Protein AF-A0A2E4NKS3-F1 (afdb_monomer_lite)

Sequence (358 aa):
MAEQQATSDNNAAKGTASEITEHWLVSLLRPLKGRFVELGSITFFINLLALAVPIFTLQVYDRVVFHGGLITLQGLVIGALIAVGFDFILREVRAKLVQRSAMRIDVEISRRLFRKLTALPLRVLERQSTPFWQMTYRDAEAVRDTIAGAPTVLLIDLPFVLVFMIIIYFIAAPIAWLLLIIVPAFMALAFFSSRAINKSTEAERQANLDRDALLAELLSGRTAVKALNLGSELRDRWETRQGVTVTRGITRGAINDVYMHSGMMLSMITLISMTSVGALAIIDQEMTMGSLIAANMLTSRIIQPMSQLVGSWRMLARLRSSIQRLSDLFAIRDDNFEAVITRPRPTGNLTVEKATFR

Secondary structure (DSSP, 8-state):
-HHHHHHHHHHHHHHHHHHHHHHHHHHHHGGGHHHHHHHHHHHHHHHHHTTHHHHHHHHIIIIIHHH--HHHHHHHHHHHHHHHHHHHHHHHHHHHHHHHHHHHHHHHHHHHHHHHHHHS-HHHHHHS-HHHHHHHHHHHHHHHHHHTSHHHHHHHHHHHHHHHHHHHHHH-HHHHHHHHHHHHHHHHHHHHHHHHHHHHHHHHHHHHHHHHHHHHHHHHTHHHHHHTTTHHHHHHHHHHHHHHHHHHHHHHHHHHHHHHHHHHHHHHHHHHHHHHHHHHHHHTTSS-HHHHHHHHHHHHHHHHHHHHHHHHHHHHHHHHHHHHHHHHHHTSPPP--------PPP-S-----S----

pLDDT: mean 87.32, std 12.17, range [36.06, 98.12]

Radius of gyration: 29.35 Å; chains: 1; bounding box: 62×50×102 Å

Structure (mmCIF, N/CA/C/O backbone):
data_AF-A0A2E4NKS3-F1
#
_entry.id   AF-A0A2E4NKS3-F1
#
loop_
_atom_site.group_PDB
_atom_site.id
_atom_site.type_symbol
_atom_site.label_atom_id
_atom_site.label_alt_id
_atom_site.label_comp_id
_atom_site.label_asym_id
_atom_site.label_entity_id
_atom_site.label_seq_id
_atom_site.pdbx_PDB_ins_code
_atom_site.Cartn_x
_atom_site.Cartn_y
_atom_site.Cartn_z
_atom_site.occupancy
_atom_site.B_iso_or_equiv
_atom_site.auth_seq_id
_atom_site.auth_comp_id
_atom_site.auth_asym_id
_atom_site.auth_atom_id
_atom_site.pdbx_PDB_model_num
ATOM 1 N N . MET A 1 1 ? -0.617 30.474 -36.842 1.00 50.75 1 MET A N 1
ATOM 2 C CA . MET A 1 1 ? -1.439 29.400 -37.451 1.00 50.75 1 MET A CA 1
ATOM 3 C C . MET A 1 1 ? -0.849 28.006 -37.216 1.00 50.75 1 MET A C 1
ATOM 5 O O . MET A 1 1 ? -1.550 27.201 -36.626 1.00 50.75 1 MET A O 1
ATOM 9 N N . ALA A 1 2 ? 0.424 27.725 -37.534 1.00 47.88 2 ALA A N 1
ATOM 10 C CA . ALA A 1 2 ? 1.046 26.410 -37.266 1.00 47.88 2 ALA A CA 1
ATOM 11 C C . ALA A 1 2 ? 1.068 25.996 -35.772 1.00 47.88 2 ALA A C 1
ATOM 13 O O . ALA A 1 2 ? 0.869 24.831 -35.442 1.00 47.88 2 ALA A O 1
ATOM 14 N N . GLU A 1 3 ? 1.232 26.955 -34.859 1.00 39.03 3 GLU A N 1
ATOM 15 C CA . GLU A 1 3 ? 1.295 26.705 -33.409 1.00 39.03 3 GLU A CA 1
ATOM 16 C C . GLU A 1 3 ? -0.084 26.413 -32.777 1.00 39.03 3 GLU A C 1
ATOM 18 O O . GLU A 1 3 ? -0.188 25.608 -31.853 1.00 39.03 3 GLU A O 1
ATOM 23 N N . GLN A 1 4 ? -1.160 26.986 -33.340 1.00 38.25 4 GLN A N 1
ATOM 24 C CA . GLN A 1 4 ? -2.559 26.689 -32.981 1.00 38.25 4 GLN A CA 1
ATOM 25 C C . GLN A 1 4 ? -3.024 25.331 -33.528 1.00 38.25 4 GLN A C 1
ATOM 27 O O . GLN A 1 4 ? -3.821 24.642 -32.896 1.00 38.25 4 GLN A O 1
ATOM 32 N N . GLN A 1 5 ? -2.498 24.918 -34.683 1.00 36.06 5 GLN A N 1
ATOM 33 C CA . GLN A 1 5 ? -2.820 23.629 -35.296 1.00 36.06 5 GLN A CA 1
ATOM 34 C C . GLN A 1 5 ? -2.112 22.473 -34.567 1.00 36.06 5 GLN A C 1
ATOM 36 O O . GLN A 1 5 ? -2.743 21.466 -34.261 1.00 36.06 5 GLN A O 1
ATOM 41 N N . ALA A 1 6 ? -0.859 22.674 -34.136 1.00 41.31 6 ALA A N 1
ATOM 42 C CA . ALA A 1 6 ? -0.131 21.719 -33.296 1.00 41.31 6 ALA A CA 1
ATOM 43 C C . ALA A 1 6 ? -0.745 21.541 -31.892 1.00 41.31 6 ALA A C 1
ATOM 45 O O . ALA A 1 6 ? -0.723 20.442 -31.342 1.00 41.31 6 ALA A O 1
ATOM 46 N N . THR A 1 7 ? -1.321 22.595 -31.299 1.00 43.88 7 THR A N 1
ATOM 47 C CA . THR A 1 7 ? -2.037 22.493 -30.011 1.00 43.88 7 THR A CA 1
ATOM 48 C C . THR A 1 7 ? -3.420 21.852 -30.153 1.00 43.88 7 THR A C 1
ATOM 50 O O . THR A 1 7 ? -3.828 21.104 -29.265 1.00 43.88 7 THR A O 1
ATOM 53 N N . SER A 1 8 ? -4.111 22.072 -31.277 1.00 40.25 8 SER A N 1
ATOM 54 C CA . SER A 1 8 ? -5.382 21.410 -31.604 1.00 40.25 8 SER A CA 1
ATOM 55 C C . SER A 1 8 ? -5.214 19.902 -31.832 1.00 40.25 8 SER A C 1
ATOM 57 O O . SER A 1 8 ? -5.935 19.113 -31.222 1.00 40.25 8 SER A O 1
ATOM 59 N N . ASP A 1 9 ? -4.223 19.481 -32.626 1.00 44.00 9 ASP A N 1
ATOM 60 C CA . ASP A 1 9 ? -3.954 18.058 -32.892 1.00 44.00 9 ASP A CA 1
ATOM 61 C C . ASP A 1 9 ? -3.499 17.310 -31.629 1.00 44.00 9 ASP A C 1
ATOM 63 O O . ASP A 1 9 ? -3.890 16.166 -31.394 1.00 44.00 9 ASP A O 1
ATOM 67 N N . ASN A 1 10 ? -2.737 17.973 -30.753 1.00 44.69 10 ASN A N 1
ATOM 68 C CA . ASN A 1 10 ? -2.297 17.396 -29.482 1.00 44.69 10 ASN A CA 1
ATOM 69 C C . ASN A 1 10 ? -3.456 17.249 -28.472 1.00 44.69 10 ASN A C 1
ATOM 71 O O . ASN A 1 10 ? -3.480 16.308 -27.678 1.00 44.69 10 ASN A O 1
ATOM 75 N N . ASN A 1 11 ? -4.455 18.138 -28.521 1.00 43.75 11 ASN A N 1
ATOM 76 C CA . ASN A 1 11 ? -5.674 18.017 -27.717 1.00 43.75 11 ASN A CA 1
ATOM 77 C C . ASN A 1 11 ? -6.634 16.947 -28.267 1.00 43.75 11 ASN A C 1
ATOM 79 O O . ASN A 1 11 ? -7.214 16.202 -27.477 1.00 43.75 11 ASN A O 1
ATOM 83 N N . ALA A 1 12 ? -6.752 16.807 -29.591 1.00 46.00 12 ALA A N 1
ATOM 84 C CA . ALA A 1 12 ? -7.557 15.759 -30.223 1.00 46.00 12 ALA A CA 1
ATOM 85 C C . ALA A 1 12 ? -6.970 14.351 -29.994 1.00 46.00 12 ALA A C 1
ATOM 87 O O . ALA A 1 12 ? -7.711 13.423 -29.661 1.00 46.00 12 ALA A O 1
ATOM 88 N N . ALA A 1 13 ? -5.641 14.206 -30.080 1.00 49.31 13 ALA A N 1
ATOM 89 C CA . ALA A 1 13 ? -4.928 12.965 -29.764 1.00 49.31 13 ALA A CA 1
ATOM 90 C C . ALA A 1 13 ? -5.026 12.591 -28.274 1.00 49.31 13 ALA A C 1
ATOM 92 O O . ALA A 1 13 ? -5.182 11.418 -27.934 1.00 49.31 13 ALA A O 1
ATOM 93 N N . LYS A 1 14 ? -5.002 13.581 -27.367 1.00 47.84 14 LYS A N 1
ATOM 94 C CA . LYS A 1 14 ? -5.271 13.357 -25.936 1.00 47.84 14 LYS A CA 1
ATOM 95 C C . LYS A 1 14 ? -6.714 12.927 -25.666 1.00 47.84 14 LYS A C 1
ATOM 97 O O . LYS A 1 14 ? -6.919 12.067 -24.813 1.00 47.84 14 LYS A O 1
ATOM 102 N N . GLY A 1 15 ? -7.691 13.490 -26.382 1.00 46.59 15 GLY A N 1
ATOM 103 C CA . GLY A 1 15 ? -9.104 13.110 -26.270 1.00 46.59 15 GLY A CA 1
ATOM 104 C C . GLY A 1 15 ? -9.348 11.652 -26.663 1.00 46.59 15 GLY A C 1
ATOM 105 O O . GLY A 1 15 ? -9.907 10.888 -25.881 1.00 46.59 15 GLY A O 1
ATOM 106 N N . THR A 1 16 ? -8.817 11.231 -27.814 1.00 56.53 16 THR A N 1
ATOM 107 C CA . THR A 1 16 ? -8.922 9.838 -28.289 1.00 56.53 16 THR A CA 1
ATOM 108 C C . THR A 1 16 ? -8.147 8.858 -27.408 1.00 56.53 16 THR A C 1
ATOM 110 O O . THR A 1 16 ? -8.659 7.787 -27.091 1.00 56.53 16 THR A O 1
ATOM 113 N N . ALA A 1 17 ? -6.942 9.212 -26.947 1.00 52.06 17 ALA A N 1
ATOM 114 C CA . ALA A 1 17 ? -6.184 8.367 -26.022 1.00 52.06 17 ALA A CA 1
ATOM 115 C C . ALA A 1 17 ? -6.903 8.194 -24.670 1.00 52.06 17 ALA A C 1
ATOM 117 O O . ALA A 1 17 ? -6.906 7.092 -24.120 1.00 52.06 17 ALA A O 1
ATOM 118 N N . SER A 1 18 ? -7.552 9.243 -24.148 1.00 56.16 18 SER A N 1
ATOM 119 C CA . SER A 1 18 ? -8.345 9.184 -22.911 1.00 56.16 18 SER A CA 1
ATOM 120 C C . SER A 1 18 ? -9.586 8.298 -23.063 1.00 56.16 18 SER A C 1
ATOM 122 O O . SER A 1 18 ? -9.815 7.431 -22.222 1.00 56.16 18 SER A O 1
ATOM 124 N N . GLU A 1 19 ? -10.343 8.442 -24.155 1.00 59.88 19 GLU A N 1
ATOM 125 C CA . GLU A 1 19 ? -11.511 7.592 -24.443 1.00 59.88 19 GLU A CA 1
ATOM 126 C C . GLU A 1 19 ? -11.121 6.117 -24.612 1.00 59.88 19 GLU A C 1
ATOM 128 O O . GLU A 1 19 ? -11.786 5.222 -24.086 1.00 59.88 19 GLU A O 1
ATOM 133 N N . ILE A 1 20 ? -10.000 5.844 -25.286 1.00 61.84 20 ILE A N 1
ATOM 134 C CA . ILE A 1 20 ? -9.487 4.481 -25.457 1.00 61.84 20 ILE A CA 1
ATOM 135 C C . ILE A 1 20 ? -9.019 3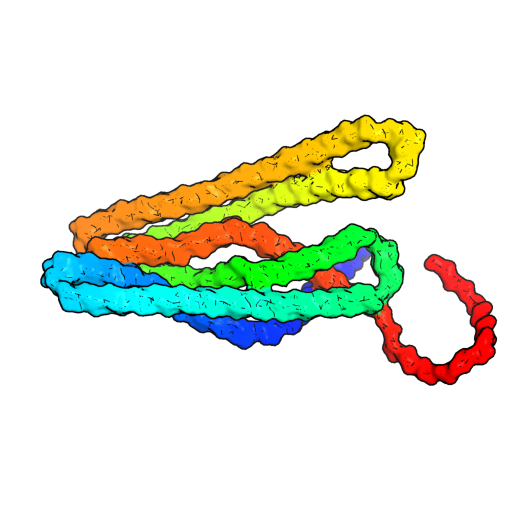.910 -24.115 1.00 61.84 20 ILE A C 1
ATOM 137 O O . ILE A 1 20 ? -9.354 2.762 -23.810 1.00 61.84 20 ILE A O 1
ATOM 141 N N . THR A 1 21 ? -8.306 4.704 -23.299 1.00 62.56 21 THR A N 1
ATOM 142 C CA . THR A 1 21 ? -7.874 4.344 -21.933 1.00 62.56 21 THR A CA 1
ATOM 143 C C . THR A 1 21 ? -9.058 3.892 -21.089 1.00 62.56 21 THR A C 1
ATOM 145 O O . THR A 1 21 ? -9.028 2.813 -20.490 1.00 62.56 21 THR A O 1
ATOM 148 N N . GLU A 1 22 ? -10.124 4.692 -21.071 1.00 67.56 22 GLU A N 1
ATOM 149 C CA . GLU A 1 22 ? -11.348 4.352 -20.358 1.00 67.56 22 GLU A CA 1
ATOM 150 C C . GLU A 1 22 ? -11.992 3.095 -20.945 1.00 67.56 22 GLU A C 1
ATOM 152 O O . GLU A 1 22 ? -12.342 2.185 -20.199 1.00 67.56 22 GLU A O 1
ATOM 157 N N . HIS A 1 23 ? -12.073 2.963 -22.269 1.00 73.31 23 HIS A N 1
ATOM 158 C CA . HIS A 1 23 ? -12.764 1.844 -22.899 1.00 73.31 23 HIS A CA 1
ATOM 159 C C . HIS A 1 23 ? -12.094 0.481 -22.642 1.00 73.31 23 HIS A C 1
ATOM 161 O O . HIS A 1 23 ? -12.766 -0.479 -22.239 1.00 73.31 23 HIS A O 1
ATOM 167 N N . TRP A 1 24 ? -10.772 0.351 -22.829 1.00 78.75 24 TRP A N 1
ATOM 168 C CA . TRP A 1 24 ? -10.109 -0.945 -22.625 1.00 78.75 24 TRP A CA 1
ATOM 169 C C . TRP A 1 24 ? -10.039 -1.311 -21.140 1.00 78.75 24 TRP A C 1
ATOM 171 O O . TRP A 1 24 ? -10.321 -2.463 -20.800 1.00 78.75 24 TRP A O 1
ATOM 181 N N . LEU A 1 25 ? -9.754 -0.349 -20.255 1.00 76.12 25 LEU A N 1
ATOM 182 C CA . LEU A 1 25 ? -9.666 -0.593 -18.817 1.00 76.12 25 LEU A CA 1
ATOM 183 C C . LEU A 1 25 ? -11.046 -0.919 -18.233 1.00 76.12 25 LEU A C 1
ATOM 185 O O . LEU A 1 25 ? -11.198 -1.900 -17.504 1.00 76.12 25 LEU A O 1
ATOM 189 N N . VAL A 1 26 ? -12.088 -0.172 -18.615 1.00 76.00 26 VAL A N 1
ATOM 190 C CA . VAL A 1 26 ? -13.470 -0.462 -18.206 1.00 76.00 26 VAL A CA 1
ATOM 191 C C . VAL A 1 26 ? -13.916 -1.811 -18.752 1.00 76.00 26 VAL A C 1
ATOM 193 O O . VAL A 1 26 ? -14.526 -2.577 -18.013 1.00 76.00 26 VAL A O 1
ATOM 196 N N . SER A 1 27 ? -13.588 -2.169 -19.997 1.00 77.00 27 SER A N 1
ATOM 197 C CA . SER A 1 27 ? -13.927 -3.496 -20.534 1.00 77.00 27 SER A CA 1
ATOM 198 C C . SER A 1 27 ? -13.213 -4.642 -19.802 1.00 77.00 27 SER A C 1
ATOM 200 O O . SER A 1 27 ? -13.756 -5.743 -19.724 1.00 77.00 27 SER A O 1
ATOM 202 N N . LEU A 1 28 ? -12.024 -4.390 -19.246 1.00 73.31 28 LEU A N 1
ATOM 203 C CA . LEU A 1 28 ? -11.266 -5.344 -18.441 1.00 73.31 28 LEU A CA 1
ATOM 204 C C . LEU A 1 28 ? -11.866 -5.502 -17.032 1.00 73.31 28 LEU A C 1
ATOM 206 O O . LEU A 1 28 ? -11.930 -6.606 -16.496 1.00 73.31 28 LEU A O 1
ATOM 210 N N . LEU A 1 29 ? -12.343 -4.398 -16.446 1.00 77.00 29 LEU A N 1
ATOM 211 C CA . LEU A 1 29 ? -12.911 -4.353 -15.095 1.00 77.00 29 LEU A CA 1
ATOM 212 C C . LEU A 1 29 ? -14.414 -4.677 -15.047 1.00 77.00 29 LEU A C 1
ATOM 214 O O . LEU A 1 29 ? -14.920 -5.119 -14.017 1.00 77.00 29 LEU A O 1
ATOM 218 N N . ARG A 1 30 ? -15.156 -4.499 -16.146 1.00 76.81 30 ARG A N 1
ATOM 219 C CA . ARG A 1 30 ? -16.612 -4.728 -16.222 1.00 76.81 30 ARG A CA 1
ATOM 220 C C . ARG A 1 30 ? -17.025 -6.152 -15.815 1.00 76.81 30 ARG A C 1
ATOM 222 O O . ARG A 1 30 ? -17.958 -6.254 -15.019 1.00 76.81 30 ARG A O 1
ATOM 229 N N . PRO A 1 31 ? -16.338 -7.230 -16.246 1.00 73.25 31 PRO A N 1
ATOM 230 C CA . PRO A 1 31 ? -16.628 -8.594 -15.793 1.00 73.25 31 PRO A CA 1
ATOM 231 C C . PRO A 1 31 ? -16.355 -8.822 -14.299 1.00 73.25 31 PRO A C 1
ATOM 233 O O . PRO A 1 31 ? -16.829 -9.799 -13.724 1.00 73.25 31 PRO A O 1
ATOM 236 N N . LEU A 1 32 ? -15.587 -7.936 -13.659 1.00 69.56 32 LEU A N 1
ATOM 237 C CA . LEU A 1 32 ? -15.219 -8.027 -12.248 1.00 69.56 32 LEU A CA 1
ATOM 238 C C . LEU A 1 32 ? -16.148 -7.221 -11.340 1.00 69.56 32 LEU A C 1
ATOM 240 O O . LEU A 1 32 ? -16.053 -7.368 -10.127 1.00 69.56 32 LEU A O 1
ATOM 244 N N . LYS A 1 33 ? -17.075 -6.417 -11.881 1.00 76.12 33 LYS A N 1
ATOM 245 C CA . LYS A 1 33 ? -17.991 -5.590 -11.073 1.00 76.12 33 LYS A CA 1
ATOM 246 C C . LYS A 1 33 ? -18.769 -6.405 -10.034 1.00 76.12 33 LYS A C 1
ATOM 248 O O . LYS A 1 33 ? -18.824 -6.000 -8.879 1.00 76.12 33 LYS A O 1
ATOM 253 N N . GLY A 1 34 ? -19.283 -7.581 -10.405 1.00 78.06 34 GLY A N 1
ATOM 254 C CA . GLY A 1 34 ? -19.958 -8.478 -9.454 1.00 78.06 34 GLY A CA 1
ATOM 255 C C . GLY A 1 34 ? -19.037 -8.974 -8.331 1.00 78.06 34 GLY A C 1
ATOM 256 O O . GLY A 1 34 ? -19.459 -9.101 -7.189 1.00 78.06 34 GLY A O 1
ATOM 257 N N . ARG A 1 35 ? -17.747 -9.160 -8.627 1.00 80.50 35 ARG A N 1
ATOM 258 C CA . ARG A 1 35 ? -16.737 -9.577 -7.643 1.00 80.50 35 ARG A CA 1
ATOM 259 C C . ARG A 1 35 ? -16.291 -8.445 -6.733 1.00 80.50 35 ARG A C 1
ATOM 261 O O . ARG A 1 35 ? -15.946 -8.707 -5.591 1.00 80.50 35 ARG A O 1
ATOM 268 N N . PHE A 1 36 ? -16.305 -7.200 -7.207 1.00 80.12 36 PHE A N 1
ATOM 269 C CA . PHE A 1 36 ? -16.079 -6.041 -6.342 1.00 80.12 36 PHE A CA 1
ATOM 270 C C . PHE A 1 36 ? -17.187 -5.901 -5.295 1.00 80.12 36 PHE A C 1
ATOM 272 O O . PHE A 1 36 ? -16.886 -5.568 -4.154 1.00 80.12 36 PHE A O 1
ATOM 279 N N . VAL A 1 37 ? -18.440 -6.217 -5.649 1.00 85.06 37 VAL A N 1
ATOM 280 C CA . VAL A 1 37 ? -19.545 -6.272 -4.676 1.00 85.06 37 VAL A CA 1
ATOM 281 C C . VAL A 1 37 ? -19.318 -7.399 -3.666 1.00 85.06 37 VAL A C 1
ATOM 283 O O . VAL A 1 37 ? -19.376 -7.143 -2.470 1.00 85.06 37 VAL A O 1
ATOM 286 N N . GLU A 1 38 ? -18.970 -8.606 -4.121 1.00 88.56 38 GLU A N 1
ATOM 287 C CA . GLU A 1 38 ? -18.644 -9.743 -3.241 1.00 88.56 38 GLU A CA 1
ATOM 288 C C . GLU A 1 38 ? -17.478 -9.425 -2.284 1.00 88.56 38 GLU A C 1
ATOM 290 O O . GLU A 1 38 ? -17.576 -9.645 -1.076 1.00 88.56 38 GLU A O 1
ATOM 295 N N . LEU A 1 39 ? -16.398 -8.829 -2.802 1.00 88.81 39 LEU A N 1
ATOM 296 C CA . LEU A 1 39 ? -15.264 -8.356 -2.005 1.00 88.81 39 LEU A CA 1
ATOM 297 C C . LEU A 1 39 ? -15.683 -7.281 -1.000 1.00 88.81 39 LEU A C 1
ATOM 299 O O . LEU A 1 39 ? -15.251 -7.328 0.149 1.00 88.81 39 LEU A O 1
ATOM 303 N N . GLY A 1 40 ? -16.528 -6.335 -1.415 1.00 90.50 40 GLY A N 1
ATOM 304 C CA . GLY A 1 40 ? -17.083 -5.302 -0.545 1.00 90.50 40 GLY A CA 1
ATOM 305 C C . GLY A 1 40 ? -17.911 -5.893 0.595 1.00 90.50 40 GLY A C 1
ATOM 306 O O . GLY A 1 40 ? -17.714 -5.511 1.745 1.00 90.50 40 GLY A O 1
ATOM 307 N N . SER A 1 41 ? -18.769 -6.875 0.309 1.00 92.75 41 SER A N 1
ATOM 308 C CA . SER A 1 41 ? -19.559 -7.585 1.321 1.00 92.75 41 SER A CA 1
ATOM 309 C C . SER A 1 41 ? -18.676 -8.348 2.307 1.00 92.75 41 SER A C 1
ATOM 311 O O . SER A 1 41 ? -18.868 -8.229 3.514 1.00 92.75 41 SER A O 1
ATOM 313 N N . ILE A 1 42 ? -17.670 -9.087 1.828 1.00 94.56 42 ILE A N 1
ATOM 314 C CA . ILE A 1 42 ? -16.733 -9.792 2.714 1.00 94.56 42 ILE A CA 1
ATOM 315 C C . ILE A 1 42 ? -15.975 -8.788 3.592 1.00 94.56 42 ILE A C 1
ATOM 317 O O . ILE A 1 42 ? -15.881 -8.978 4.803 1.00 94.56 42 ILE A O 1
ATOM 321 N N . THR A 1 43 ? -15.477 -7.695 3.011 1.00 93.88 43 THR A N 1
ATOM 322 C CA . THR A 1 43 ? -14.808 -6.629 3.764 1.00 93.88 43 THR A CA 1
ATOM 323 C C . THR A 1 43 ? -15.737 -5.975 4.789 1.00 93.88 43 THR A C 1
ATOM 325 O O . THR A 1 43 ? -15.295 -5.671 5.895 1.00 93.88 43 THR A O 1
ATOM 328 N N . PHE A 1 44 ? -17.021 -5.803 4.476 1.00 95.50 44 PHE A N 1
ATOM 329 C CA . PHE A 1 44 ? -18.012 -5.313 5.431 1.00 95.50 44 PHE A CA 1
ATOM 330 C C . PHE A 1 44 ? -18.124 -6.231 6.650 1.00 95.50 44 PHE A C 1
ATOM 332 O O . PHE A 1 44 ? -17.985 -5.760 7.776 1.00 95.50 44 PHE A O 1
ATOM 339 N N . PHE A 1 45 ? -18.289 -7.541 6.446 1.00 96.56 45 PHE A N 1
ATOM 340 C CA . PHE A 1 45 ? -18.361 -8.495 7.556 1.00 96.56 45 PHE A CA 1
ATOM 341 C C . PHE A 1 45 ? -17.051 -8.588 8.344 1.00 96.56 45 PHE A C 1
ATOM 343 O O . PHE A 1 45 ? -17.092 -8.681 9.567 1.00 96.56 45 PHE A O 1
ATOM 350 N N . ILE A 1 46 ? -15.894 -8.496 7.681 1.00 95.81 46 ILE A N 1
ATOM 351 C CA . ILE A 1 46 ? -14.586 -8.418 8.353 1.00 95.81 46 ILE A CA 1
ATOM 352 C C . ILE A 1 46 ? -14.528 -7.191 9.271 1.00 95.81 46 ILE A C 1
ATOM 354 O O . ILE A 1 46 ? -14.146 -7.304 10.433 1.00 95.81 46 ILE A O 1
ATOM 358 N N . ASN A 1 47 ? -14.924 -6.015 8.777 1.00 95.06 47 ASN A N 1
ATOM 359 C CA . ASN A 1 47 ? -14.913 -4.793 9.582 1.00 95.06 47 ASN A CA 1
ATOM 360 C C . ASN A 1 47 ? -15.971 -4.808 10.694 1.00 95.06 47 ASN A C 1
ATOM 362 O O . ASN A 1 47 ? -15.732 -4.250 11.762 1.00 95.06 47 ASN A O 1
ATOM 366 N N . LEU A 1 48 ? -17.098 -5.493 10.492 1.00 95.81 48 LEU A N 1
ATOM 367 C CA . LEU A 1 48 ? -18.101 -5.709 11.531 1.00 95.81 48 LEU A CA 1
ATOM 368 C C . LEU A 1 48 ? -17.571 -6.629 12.643 1.00 95.81 48 LEU A C 1
ATOM 370 O O . LEU A 1 48 ? -17.649 -6.284 13.819 1.00 95.81 48 LEU A O 1
ATOM 374 N N . LEU A 1 49 ? -16.971 -7.769 12.287 1.00 96.44 49 LEU A N 1
ATOM 375 C CA . LEU A 1 49 ? -16.350 -8.690 13.247 1.00 96.44 49 LEU A CA 1
ATOM 376 C C . LEU A 1 49 ? -15.144 -8.065 13.952 1.00 96.44 49 LEU A C 1
ATOM 378 O O . LEU A 1 49 ? -14.865 -8.395 15.103 1.00 96.44 49 LEU A O 1
ATOM 382 N N . ALA A 1 50 ? -14.462 -7.112 13.314 1.00 94.75 50 ALA A N 1
ATOM 383 C CA . ALA A 1 50 ? -13.385 -6.356 13.938 1.00 94.75 50 ALA A CA 1
ATOM 384 C C . ALA A 1 50 ? -13.838 -5.543 15.168 1.00 94.75 50 ALA A C 1
ATOM 386 O O . ALA A 1 50 ? -12.985 -5.198 15.988 1.00 94.75 50 ALA A O 1
ATOM 387 N N . LEU A 1 51 ? -15.143 -5.277 15.323 1.00 96.19 51 LEU A N 1
ATOM 388 C CA . LEU A 1 51 ? -15.726 -4.658 16.519 1.00 96.19 51 LEU A CA 1
ATOM 389 C C . LEU A 1 51 ? -15.846 -5.628 17.699 1.00 96.19 51 LEU A C 1
ATOM 391 O O . LEU A 1 51 ? -15.965 -5.175 18.835 1.00 96.19 51 LEU A O 1
ATOM 395 N N . ALA A 1 52 ? -15.794 -6.942 17.462 1.00 96.50 52 ALA A N 1
ATOM 396 C CA . ALA A 1 52 ? -16.030 -7.941 18.499 1.00 96.50 52 ALA A CA 1
ATOM 397 C C . ALA A 1 52 ? -15.038 -7.819 19.660 1.00 96.50 52 ALA A C 1
ATOM 399 O O . ALA A 1 52 ? -15.454 -7.853 20.812 1.00 96.50 52 ALA A O 1
ATOM 400 N N . VAL A 1 53 ? -13.746 -7.622 19.372 1.00 95.88 53 VAL A N 1
ATOM 401 C CA . VAL A 1 53 ? -12.718 -7.486 20.416 1.00 95.88 53 VAL A CA 1
ATOM 402 C C . VAL A 1 53 ? -12.852 -6.159 21.187 1.00 95.88 53 VAL A C 1
ATOM 404 O O . VAL A 1 53 ? -12.891 -6.214 22.412 1.00 95.88 53 VAL A O 1
ATOM 407 N N . PRO A 1 54 ? -12.993 -4.980 20.545 1.00 96.00 54 PRO A N 1
ATOM 408 C CA . PRO A 1 54 ? -13.295 -3.735 21.259 1.00 96.00 54 PRO A CA 1
ATOM 409 C C . PRO A 1 54 ? -14.551 -3.812 22.135 1.00 96.00 54 PRO A C 1
ATOM 411 O O . PRO A 1 54 ? -14.513 -3.379 23.282 1.00 96.00 54 PRO A O 1
ATOM 414 N N . ILE A 1 55 ? -15.645 -4.395 21.630 1.00 95.62 55 ILE A N 1
ATOM 415 C CA . ILE A 1 55 ? -16.893 -4.560 22.392 1.00 95.62 55 ILE A CA 1
ATOM 416 C C . ILE A 1 55 ? -16.690 -5.531 23.558 1.00 95.62 55 ILE A C 1
ATOM 418 O O . ILE A 1 55 ? -17.126 -5.241 24.669 1.00 95.62 55 ILE A O 1
ATOM 422 N N . PHE A 1 56 ? -16.012 -6.659 23.328 1.00 96.25 56 PHE A N 1
ATOM 423 C CA . PHE A 1 56 ? -15.635 -7.605 24.377 1.00 96.25 56 PHE A CA 1
ATOM 424 C C . PHE A 1 56 ? -14.878 -6.894 25.501 1.00 96.25 56 PHE A C 1
ATOM 426 O O . PHE A 1 56 ? -15.284 -6.976 26.658 1.00 96.25 56 PHE A O 1
ATOM 433 N N . THR A 1 57 ? -13.830 -6.146 25.155 1.00 95.25 57 THR A N 1
ATOM 434 C CA . THR A 1 57 ? -13.006 -5.423 26.123 1.00 95.25 57 THR A CA 1
ATOM 435 C C . THR A 1 57 ? -13.817 -4.363 26.865 1.00 95.25 57 THR A C 1
ATOM 437 O O . THR A 1 57 ? -13.754 -4.312 28.090 1.00 95.25 57 THR A O 1
ATOM 440 N N . LEU A 1 58 ? -14.643 -3.580 26.163 1.00 95.00 58 LEU A N 1
ATOM 441 C CA . LEU A 1 58 ? -15.535 -2.595 26.781 1.00 95.00 58 LEU A CA 1
ATOM 442 C C . LEU A 1 58 ? -16.435 -3.248 27.836 1.00 95.00 58 LEU A C 1
ATOM 444 O O . LEU A 1 58 ? -16.488 -2.794 28.974 1.00 95.00 58 LEU A O 1
ATOM 448 N N . GLN A 1 59 ? -17.096 -4.355 27.487 1.00 94.69 59 GLN A N 1
ATOM 449 C CA . GLN A 1 59 ? -17.992 -5.060 28.406 1.00 94.69 59 GLN A CA 1
ATOM 450 C C . GLN A 1 59 ? -17.248 -5.717 29.573 1.00 94.69 59 GLN A C 1
ATOM 452 O O . GLN A 1 59 ? -17.764 -5.756 30.689 1.00 94.69 59 GLN A O 1
ATOM 457 N N . VAL A 1 60 ? -16.039 -6.234 29.350 1.00 95.00 60 VAL A N 1
ATOM 458 C CA . VAL A 1 60 ? -15.232 -6.817 30.426 1.00 95.00 60 VAL A CA 1
ATOM 459 C C . VAL A 1 60 ? -14.867 -5.744 31.447 1.00 95.00 60 VAL A C 1
ATOM 461 O O . VAL A 1 60 ? -15.137 -5.933 32.632 1.00 95.00 60 VAL A O 1
ATOM 464 N N . TYR A 1 61 ? -14.321 -4.612 30.999 1.00 93.56 61 TYR A N 1
ATOM 465 C CA . TYR A 1 61 ? -13.892 -3.544 31.901 1.00 93.56 61 TYR A CA 1
ATOM 466 C C . TYR A 1 61 ? -15.064 -2.842 32.584 1.00 93.56 61 TYR A C 1
ATOM 468 O O . TYR A 1 61 ? -14.992 -2.620 33.786 1.00 93.56 61 TYR A O 1
ATOM 476 N N . ASP A 1 62 ? -16.155 -2.556 31.873 1.00 92.12 62 ASP A N 1
ATOM 477 C CA . ASP A 1 62 ? -17.260 -1.781 32.450 1.00 92.12 62 ASP A CA 1
ATOM 478 C C . ASP A 1 62 ? -18.249 -2.654 33.236 1.00 92.12 62 ASP A C 1
ATOM 480 O O . ASP A 1 62 ? -18.826 -2.213 34.231 1.00 92.12 62 ASP A O 1
ATOM 484 N N . ARG A 1 63 ? -18.462 -3.912 32.826 1.00 89.56 63 ARG A N 1
ATOM 485 C CA . ARG A 1 63 ? -19.462 -4.790 33.452 1.00 89.56 63 ARG A CA 1
ATOM 486 C C . ARG A 1 63 ? -18.836 -5.877 34.309 1.00 89.56 63 ARG A C 1
ATOM 488 O O . ARG A 1 63 ? -19.209 -6.008 35.471 1.00 89.56 63 ARG A O 1
ATOM 495 N N . VAL A 1 64 ? -17.920 -6.675 33.764 1.00 91.00 64 VAL A N 1
ATOM 496 C CA . VAL A 1 64 ? -17.411 -7.873 34.457 1.00 91.00 64 VAL A CA 1
ATOM 497 C C . VAL A 1 64 ? -16.504 -7.504 35.627 1.00 91.00 64 VAL A C 1
ATOM 499 O O . VAL A 1 64 ? -16.686 -8.051 36.711 1.00 91.00 64 VAL A O 1
ATOM 502 N N . VAL A 1 65 ? -15.566 -6.576 35.426 1.00 89.19 65 VAL A N 1
ATOM 503 C CA . VAL A 1 65 ? -14.610 -6.162 36.465 1.00 89.19 65 VAL A CA 1
ATOM 504 C C . VAL A 1 65 ? -15.330 -5.511 37.647 1.00 89.19 65 VAL A C 1
ATOM 506 O O . VAL A 1 65 ? -15.028 -5.837 38.790 1.00 89.19 65 VAL A O 1
ATOM 509 N N . PHE A 1 66 ? -16.322 -4.655 37.387 1.00 84.44 66 PHE A N 1
ATOM 510 C CA . PHE A 1 66 ? -17.060 -3.969 38.451 1.00 84.44 66 PHE A CA 1
ATOM 511 C C . PHE A 1 66 ? -18.116 -4.842 39.144 1.00 84.44 66 PHE A C 1
ATOM 513 O O . PHE A 1 66 ? -18.297 -4.720 40.351 1.00 84.44 66 PHE A O 1
ATOM 520 N N . HIS A 1 67 ? -18.815 -5.721 38.414 1.00 86.19 67 HIS A N 1
ATOM 521 C CA . HIS A 1 67 ? -19.964 -6.469 38.954 1.00 86.19 67 HIS A CA 1
ATOM 522 C C . HIS A 1 67 ? -19.669 -7.950 39.249 1.00 86.19 67 HIS A C 1
ATOM 524 O O . HIS A 1 67 ? -20.560 -8.671 39.691 1.00 86.19 67 HIS A O 1
ATOM 530 N N . GLY A 1 68 ? -18.458 -8.449 38.970 1.00 85.00 68 GLY A N 1
ATOM 531 C CA . GLY A 1 68 ? -18.064 -9.838 39.252 1.00 85.00 68 GLY A CA 1
ATOM 532 C C . GLY A 1 68 ? -18.815 -10.909 38.441 1.00 85.00 68 GLY A C 1
ATOM 533 O O . GLY A 1 68 ? -18.858 -12.075 38.830 1.00 85.00 68 GLY A O 1
ATOM 534 N N . GLY A 1 69 ? -19.432 -10.539 37.315 1.00 86.69 69 GLY A N 1
ATOM 535 C CA . GLY A 1 69 ? -20.296 -11.421 36.521 1.00 86.69 69 GLY A CA 1
ATOM 536 C C . GLY A 1 69 ? -19.541 -12.472 35.697 1.00 86.69 69 GLY A C 1
ATOM 537 O O . GLY A 1 69 ? -19.403 -12.317 34.483 1.00 86.69 69 GLY A O 1
ATOM 538 N N . LEU A 1 70 ? -19.097 -13.566 36.326 1.00 88.69 70 LEU A N 1
ATOM 539 C CA . LEU A 1 70 ? -18.337 -14.642 35.665 1.00 88.69 70 LEU A CA 1
ATOM 540 C C . LEU A 1 70 ? -19.108 -15.345 34.533 1.00 88.69 70 LEU A C 1
ATOM 542 O O . LEU A 1 70 ? -18.515 -15.702 33.518 1.00 88.69 70 LEU A O 1
ATOM 546 N N . ILE A 1 71 ? -20.428 -15.504 34.665 1.00 90.38 71 ILE A N 1
ATOM 547 C CA . ILE A 1 71 ? -21.268 -16.125 33.623 1.00 90.38 71 ILE A CA 1
ATOM 548 C C . ILE A 1 71 ? -21.274 -15.258 32.353 1.00 90.38 71 ILE A C 1
ATOM 550 O O . ILE A 1 71 ? -21.082 -15.758 31.245 1.00 90.38 71 ILE A O 1
ATOM 554 N N . THR A 1 72 ? -21.419 -13.939 32.510 1.00 90.75 72 THR A N 1
ATOM 555 C CA . THR A 1 72 ? -21.349 -12.979 31.399 1.00 90.75 72 THR A CA 1
ATOM 556 C C . THR A 1 72 ? -19.982 -13.020 30.722 1.00 90.75 72 THR A C 1
ATOM 558 O O . THR A 1 72 ? -19.907 -12.998 29.495 1.00 90.75 72 THR A O 1
ATOM 561 N N . LEU A 1 73 ? -18.902 -13.126 31.505 1.00 92.56 73 LEU A N 1
ATOM 562 C CA . LEU A 1 73 ? -17.545 -13.244 30.974 1.00 92.56 73 LEU A CA 1
ATOM 563 C C . LEU A 1 73 ? -17.385 -14.483 30.091 1.00 92.56 73 LEU A C 1
ATOM 565 O O . LEU A 1 73 ? -16.851 -14.370 28.992 1.00 92.56 73 LEU A O 1
ATOM 569 N N . GLN A 1 74 ? -17.870 -15.647 30.533 1.00 94.69 74 GLN A N 1
ATOM 570 C CA . GLN A 1 74 ? -17.799 -16.881 29.743 1.00 94.69 74 GLN A CA 1
ATOM 571 C C . GLN A 1 74 ? -18.504 -16.723 28.390 1.00 94.69 74 GLN A C 1
ATOM 573 O O . GLN A 1 74 ? -17.923 -17.046 27.353 1.00 94.69 74 GLN A O 1
ATOM 578 N N . GLY A 1 75 ? -19.717 -16.159 28.384 1.00 95.25 75 GLY A N 1
ATOM 579 C CA . GLY A 1 75 ? -20.452 -15.879 27.148 1.00 95.25 75 GLY A CA 1
ATOM 580 C C . GLY A 1 75 ? -19.712 -14.906 26.223 1.00 95.25 75 GLY A C 1
ATOM 581 O O . GLY A 1 75 ? -19.601 -15.155 25.023 1.00 95.25 75 GLY A O 1
ATOM 582 N N . LEU A 1 76 ? -19.148 -13.832 26.784 1.00 94.44 76 LEU A N 1
ATOM 583 C CA . LEU A 1 76 ? -18.357 -12.842 26.047 1.00 94.44 76 LEU A CA 1
ATOM 584 C C . LEU A 1 76 ? -17.086 -13.448 25.437 1.00 94.44 76 LEU A C 1
ATOM 586 O O . LEU A 1 76 ? -16.788 -13.175 24.276 1.00 94.44 76 LEU A O 1
ATOM 590 N N . VAL A 1 77 ? -16.362 -14.291 26.180 1.00 96.56 77 VAL A N 1
ATOM 591 C CA . VAL A 1 77 ? -15.154 -14.976 25.690 1.00 96.56 77 VAL A CA 1
ATOM 592 C C . VAL A 1 77 ? -15.499 -15.908 24.532 1.00 96.56 77 VAL A C 1
ATOM 594 O O . VAL A 1 77 ? -14.856 -15.841 23.487 1.00 96.56 77 VAL A O 1
ATOM 597 N N . ILE A 1 78 ? -16.532 -16.743 24.682 1.00 97.25 78 ILE A N 1
ATOM 598 C CA . ILE A 1 78 ? -16.964 -17.666 23.623 1.00 97.25 78 ILE A CA 1
ATOM 599 C C . ILE A 1 78 ? -17.373 -16.880 22.372 1.00 97.25 78 ILE A C 1
ATOM 601 O O . ILE A 1 78 ? -16.908 -17.187 21.275 1.00 97.25 78 ILE A O 1
ATOM 605 N N . GLY A 1 79 ? -18.180 -15.827 22.530 1.00 97.06 79 GLY A N 1
ATOM 606 C CA . GLY A 1 79 ? -18.596 -14.969 21.420 1.00 97.06 79 GLY A CA 1
ATOM 607 C C . GLY A 1 79 ? -17.418 -14.287 20.715 1.00 97.06 79 GLY A C 1
ATOM 608 O O . GLY A 1 79 ? -17.349 -14.298 19.486 1.00 97.06 79 GLY A O 1
ATOM 609 N N . ALA A 1 80 ? -16.460 -13.748 21.475 1.00 96.25 80 ALA A N 1
ATOM 610 C CA . ALA A 1 80 ? -15.267 -13.109 20.925 1.00 96.25 80 ALA A CA 1
ATOM 611 C C . ALA A 1 80 ? -14.374 -14.104 20.167 1.00 96.25 80 ALA A C 1
ATOM 613 O O . ALA A 1 80 ? -13.919 -13.797 19.066 1.00 96.25 80 ALA A O 1
ATOM 614 N N . LEU A 1 81 ? -14.164 -15.311 20.704 1.00 97.44 81 LEU A N 1
ATOM 615 C CA . LEU A 1 81 ? -13.388 -16.361 20.035 1.00 97.44 81 LEU A CA 1
ATOM 616 C C . LEU A 1 81 ? -14.048 -16.816 18.730 1.00 97.44 81 LEU A C 1
ATOM 618 O O . LEU A 1 81 ? -13.366 -16.952 17.715 1.00 97.44 81 LEU A O 1
ATOM 622 N N . ILE A 1 82 ? -15.373 -16.991 18.732 1.00 98.12 82 ILE A N 1
ATOM 623 C CA . ILE A 1 82 ? -16.137 -17.307 17.519 1.00 98.12 82 ILE A CA 1
ATOM 624 C C . ILE A 1 82 ? -15.969 -16.188 16.484 1.00 98.12 82 ILE A C 1
ATOM 626 O O . ILE A 1 82 ? -15.671 -16.467 15.323 1.00 98.12 82 ILE A O 1
ATOM 630 N N . ALA A 1 83 ? -16.102 -14.924 16.894 1.00 97.88 83 ALA A N 1
ATOM 631 C CA . ALA A 1 83 ? -15.945 -13.781 15.999 1.00 97.88 83 ALA A CA 1
ATOM 632 C C . ALA A 1 83 ? -14.536 -13.698 15.388 1.00 97.88 83 ALA A C 1
ATOM 634 O O . ALA A 1 83 ? -14.410 -13.471 14.186 1.00 97.88 83 ALA A O 1
ATOM 635 N N . VAL A 1 84 ? -13.485 -13.940 16.179 1.00 96.69 84 VAL A N 1
ATOM 636 C CA . VAL A 1 84 ? -12.094 -14.003 15.692 1.00 96.69 84 VAL A CA 1
ATOM 637 C C . VAL A 1 84 ? -11.901 -15.166 14.713 1.00 96.69 84 VAL A C 1
ATOM 639 O O . VAL A 1 84 ? -11.253 -14.998 13.680 1.00 96.69 84 VAL A O 1
ATOM 642 N N . GLY A 1 85 ? -12.504 -16.328 14.985 1.00 98.12 85 GLY A N 1
ATOM 643 C CA . GLY A 1 85 ? -12.492 -17.469 14.068 1.00 98.12 85 GLY A CA 1
ATOM 644 C C . GLY A 1 85 ? -13.136 -17.145 12.715 1.00 98.12 85 GLY A C 1
ATOM 645 O O . GLY A 1 85 ? -12.553 -17.423 11.666 1.00 98.12 85 GLY A O 1
ATOM 646 N N . PHE A 1 86 ? -14.302 -16.493 12.720 1.00 98.12 86 PHE A N 1
ATOM 647 C CA . PHE A 1 86 ? -14.952 -16.039 11.488 1.00 98.12 86 PHE A CA 1
ATOM 648 C C . PHE A 1 86 ? -14.167 -14.931 10.773 1.00 98.12 86 PHE A C 1
ATOM 650 O O . PHE A 1 86 ? -14.076 -14.972 9.547 1.00 98.12 86 PHE A O 1
ATOM 657 N N . ASP A 1 87 ? -13.560 -13.981 11.496 1.00 96.94 87 ASP A N 1
ATOM 658 C CA . ASP A 1 87 ? -12.699 -12.945 10.902 1.00 96.94 87 ASP A CA 1
ATOM 659 C C . ASP A 1 87 ? -11.531 -13.583 10.136 1.00 96.94 87 ASP A C 1
ATOM 661 O O . ASP A 1 87 ? -11.292 -13.227 8.979 1.00 96.94 87 ASP A O 1
ATOM 665 N N . PHE A 1 88 ? -10.871 -14.594 10.714 1.00 97.50 88 PHE A N 1
ATOM 666 C CA . PHE A 1 88 ? -9.816 -15.352 10.035 1.00 97.50 88 PHE A CA 1
ATOM 667 C C . PHE A 1 88 ? -10.318 -16.024 8.749 1.00 97.50 88 PHE A C 1
ATOM 669 O O . PHE A 1 88 ? -9.728 -15.839 7.681 1.00 97.50 88 PHE A O 1
ATOM 676 N N . ILE A 1 89 ? -11.433 -16.761 8.826 1.00 98.06 89 ILE A N 1
ATOM 677 C CA . ILE A 1 89 ? -12.011 -17.456 7.666 1.00 98.06 89 ILE A CA 1
ATOM 678 C C . ILE A 1 89 ? -12.357 -16.454 6.559 1.00 98.06 89 ILE A C 1
ATOM 680 O O . ILE A 1 89 ? -12.006 -16.668 5.398 1.00 98.06 89 ILE A O 1
ATOM 684 N N . LEU A 1 90 ? -13.003 -15.336 6.897 1.00 96.69 90 LEU A N 1
ATOM 685 C CA . LEU A 1 90 ? -13.383 -14.319 5.918 1.00 96.69 90 LEU A CA 1
ATOM 686 C C . LEU A 1 90 ? -12.168 -13.637 5.286 1.00 96.69 90 LEU A C 1
ATOM 688 O O . LEU A 1 90 ? -12.178 -13.389 4.079 1.00 96.69 90 LEU A O 1
ATOM 692 N N . ARG A 1 91 ? -11.103 -13.365 6.050 1.00 94.69 91 ARG A N 1
ATOM 693 C CA . ARG A 1 91 ? -9.847 -12.822 5.501 1.00 94.69 91 ARG A CA 1
ATOM 694 C C . ARG A 1 91 ? -9.202 -13.784 4.510 1.00 94.69 91 ARG A C 1
ATOM 696 O O . ARG A 1 91 ? -8.750 -13.338 3.455 1.00 94.69 91 ARG A O 1
ATOM 703 N N . GLU A 1 92 ? -9.213 -15.078 4.807 1.00 95.62 92 GLU A N 1
ATOM 704 C CA . GLU A 1 92 ? -8.680 -16.114 3.920 1.00 95.62 92 GLU A CA 1
ATOM 705 C C . GLU A 1 92 ? -9.519 -16.254 2.637 1.00 95.62 92 GLU A C 1
ATOM 707 O O . GLU A 1 92 ? -8.981 -16.325 1.527 1.00 95.62 92 GLU A O 1
ATOM 712 N N . VAL A 1 93 ? -10.852 -16.216 2.758 1.00 94.69 93 VAL A N 1
ATOM 713 C CA . VAL A 1 93 ? -11.766 -16.190 1.604 1.00 94.69 93 VAL A CA 1
ATOM 714 C C . VAL A 1 93 ? -11.526 -14.938 0.756 1.00 94.69 93 VAL A C 1
ATOM 716 O O . VAL A 1 93 ? -11.396 -15.047 -0.466 1.00 94.69 93 VAL A O 1
ATOM 719 N N . ARG A 1 94 ? -11.388 -13.763 1.385 1.00 92.88 94 ARG A N 1
ATOM 720 C CA . ARG A 1 94 ? -11.074 -12.497 0.706 1.00 92.88 94 ARG A CA 1
ATOM 721 C C . ARG A 1 94 ? -9.759 -12.591 -0.062 1.00 92.88 94 ARG A C 1
ATOM 723 O O . ARG A 1 94 ? -9.725 -12.241 -1.239 1.00 92.88 94 ARG A O 1
ATOM 730 N N . ALA A 1 95 ? -8.700 -13.103 0.565 1.00 90.50 95 ALA A N 1
ATOM 731 C CA . ALA A 1 95 ? -7.393 -13.267 -0.069 1.00 90.50 95 ALA A CA 1
ATOM 732 C C . ALA A 1 95 ? -7.477 -14.162 -1.317 1.00 90.50 95 ALA A C 1
ATOM 734 O O . ALA A 1 95 ? -7.015 -13.776 -2.395 1.00 90.50 95 ALA A O 1
ATOM 735 N N . LYS A 1 96 ? -8.159 -15.310 -1.216 1.00 90.50 96 LYS A N 1
ATOM 736 C CA . LYS A 1 96 ? -8.385 -16.220 -2.352 1.00 90.50 96 LYS A CA 1
ATOM 737 C C . LYS A 1 96 ? -9.224 -15.584 -3.459 1.00 90.50 96 LYS A C 1
ATOM 739 O O . LYS A 1 96 ? -8.947 -15.806 -4.639 1.00 90.50 96 LYS A O 1
ATOM 744 N N . LEU A 1 97 ? -10.240 -14.792 -3.115 1.00 89.19 97 LEU A N 1
ATOM 745 C CA . LEU A 1 97 ? -11.086 -14.107 -4.095 1.00 89.19 97 LEU A CA 1
ATOM 746 C C . LEU A 1 97 ? -10.304 -13.036 -4.873 1.00 89.19 97 LEU A C 1
ATOM 748 O O . LEU A 1 97 ? -10.427 -12.952 -6.101 1.00 89.19 97 LEU A O 1
ATOM 752 N N . VAL A 1 98 ? -9.450 -12.275 -4.183 1.00 87.12 98 VAL A N 1
ATOM 753 C CA . VAL A 1 98 ? -8.537 -11.305 -4.807 1.00 87.12 98 VAL A CA 1
ATOM 754 C C . VAL A 1 98 ? -7.545 -12.020 -5.731 1.00 87.12 98 VAL A C 1
ATOM 756 O O . VAL A 1 98 ? -7.454 -11.663 -6.904 1.00 87.12 98 VAL A O 1
ATOM 759 N N . GLN A 1 99 ? -6.891 -13.095 -5.276 1.00 86.12 99 GLN A N 1
ATOM 760 C CA . GLN A 1 99 ? -5.958 -13.882 -6.100 1.00 86.12 99 GLN A CA 1
ATOM 761 C C . GLN A 1 99 ? -6.627 -14.500 -7.339 1.00 86.12 99 GLN A C 1
ATOM 763 O O . GLN A 1 99 ? -6.086 -14.464 -8.444 1.00 86.12 99 GLN A O 1
ATOM 768 N N . ARG A 1 100 ? -7.844 -15.038 -7.207 1.00 86.81 100 ARG A N 1
ATOM 769 C CA . ARG A 1 100 ? -8.605 -15.558 -8.358 1.00 86.81 100 ARG A CA 1
ATOM 770 C C . ARG A 1 100 ? -9.009 -14.462 -9.338 1.00 86.81 100 ARG A C 1
ATOM 772 O O . ARG A 1 100 ? -9.145 -14.728 -10.534 1.00 86.81 100 ARG A O 1
ATOM 779 N N . SER A 1 101 ? -9.251 -13.251 -8.850 1.00 84.44 101 SER A N 1
ATOM 780 C CA . SER A 1 101 ? -9.530 -12.094 -9.704 1.00 84.44 101 SER A CA 1
ATOM 781 C C . SER A 1 101 ? -8.271 -11.656 -10.445 1.00 84.44 101 SER A C 1
ATOM 783 O O . SER A 1 101 ? -8.327 -11.489 -11.661 1.00 84.44 101 SER A O 1
ATOM 785 N N . ALA A 1 102 ? -7.134 -11.618 -9.751 1.00 83.00 102 ALA A N 1
ATOM 786 C CA . ALA A 1 102 ? -5.817 -11.350 -10.316 1.00 83.00 102 ALA A CA 1
ATOM 787 C C . ALA A 1 102 ? -5.461 -12.280 -11.479 1.00 83.00 102 ALA A C 1
ATOM 789 O O . ALA A 1 102 ? -5.124 -11.804 -12.557 1.00 83.00 102 ALA A O 1
ATOM 790 N N . MET A 1 103 ? -5.602 -13.597 -11.293 1.00 84.81 103 MET A N 1
ATOM 791 C CA . MET A 1 103 ? -5.271 -14.577 -12.335 1.00 84.81 103 MET A CA 1
ATOM 792 C C . MET A 1 103 ? -6.115 -14.394 -13.601 1.00 84.81 103 MET A C 1
ATOM 794 O O . MET A 1 103 ? -5.608 -14.518 -14.711 1.00 84.81 103 MET A O 1
ATOM 798 N N . ARG A 1 104 ? -7.409 -14.075 -13.463 1.00 85.12 104 ARG A N 1
ATOM 799 C CA . ARG A 1 104 ? -8.264 -13.825 -14.637 1.00 85.12 104 ARG A CA 1
ATOM 800 C C . ARG A 1 104 ? -7.870 -12.548 -15.373 1.00 85.12 104 ARG A C 1
ATOM 802 O O . ARG A 1 104 ? -7.879 -12.541 -16.599 1.00 85.12 104 ARG A O 1
ATOM 809 N N . ILE A 1 105 ? -7.539 -11.492 -14.630 1.00 84.75 105 ILE A N 1
ATOM 810 C CA . ILE A 1 105 ? -7.030 -10.239 -15.198 1.00 84.75 105 ILE A CA 1
ATOM 811 C C . ILE A 1 105 ? -5.733 -10.496 -15.955 1.00 84.75 105 ILE A C 1
ATOM 813 O O . ILE A 1 105 ? -5.598 -10.033 -17.081 1.00 84.75 105 ILE A O 1
ATOM 817 N N . ASP A 1 106 ? -4.818 -11.259 -15.361 1.00 85.62 106 ASP A N 1
ATOM 818 C CA . ASP A 1 106 ? -3.520 -11.576 -15.952 1.00 85.62 106 ASP A CA 1
ATOM 819 C C . ASP A 1 106 ? -3.664 -12.256 -17.315 1.00 85.62 106 ASP A C 1
ATOM 821 O O . ASP A 1 106 ? -3.118 -11.794 -18.317 1.00 85.62 106 ASP A O 1
ATOM 825 N N . VAL A 1 107 ? -4.490 -13.305 -17.374 1.00 87.88 107 VAL A N 1
ATOM 826 C CA . VAL A 1 107 ? -4.766 -14.036 -18.616 1.00 87.88 107 VAL A CA 1
ATOM 827 C C . VAL A 1 107 ? -5.401 -13.119 -19.663 1.00 87.88 107 VAL A C 1
ATOM 829 O O . VAL A 1 107 ? -5.017 -13.160 -20.831 1.00 87.88 107 VAL A O 1
ATOM 832 N N . GLU A 1 108 ? -6.355 -12.273 -19.268 1.00 87.81 108 GLU A N 1
ATOM 833 C CA . GLU A 1 108 ? -7.038 -11.374 -20.200 1.00 87.81 108 GLU A CA 1
ATOM 834 C C . GLU A 1 108 ? -6.110 -10.281 -20.744 1.00 87.81 108 GLU A C 1
ATOM 836 O O . GLU A 1 108 ? -6.074 -10.071 -21.959 1.00 87.81 108 GLU A O 1
ATOM 841 N N . ILE A 1 109 ? -5.344 -9.606 -19.877 1.00 88.12 109 ILE A N 1
ATOM 842 C CA . ILE A 1 109 ? -4.373 -8.581 -20.285 1.00 88.12 109 ILE A CA 1
ATOM 843 C C . ILE A 1 109 ? -3.314 -9.213 -21.186 1.00 88.12 109 ILE A C 1
ATOM 845 O O . ILE A 1 109 ? -3.075 -8.698 -22.277 1.00 88.12 109 ILE A O 1
ATOM 849 N N . SER A 1 110 ? -2.730 -10.343 -20.780 1.00 88.88 110 SER A N 1
ATOM 850 C CA . SER A 1 110 ? -1.693 -11.035 -21.551 1.00 88.88 110 SER A CA 1
ATOM 851 C C . SER A 1 110 ? -2.197 -11.438 -22.936 1.00 88.88 110 SER A C 1
ATOM 853 O O . SER A 1 110 ? -1.534 -11.183 -23.940 1.00 88.88 110 SER A O 1
ATOM 855 N N . ARG A 1 111 ? -3.418 -11.986 -23.024 1.00 90.12 111 ARG A N 1
ATOM 856 C CA . ARG A 1 111 ? -4.044 -12.354 -24.302 1.00 90.12 111 ARG A CA 1
ATOM 857 C C . ARG A 1 111 ? -4.279 -11.142 -25.201 1.00 90.12 111 ARG A C 1
ATOM 859 O O . ARG A 1 111 ? -4.042 -11.223 -26.406 1.00 90.12 111 ARG A O 1
ATOM 866 N N . ARG A 1 112 ? -4.770 -10.031 -24.642 1.00 89.12 112 ARG A N 1
ATOM 867 C CA . ARG A 1 112 ? -5.007 -8.789 -25.394 1.00 89.12 112 ARG A CA 1
ATOM 868 C C . ARG A 1 112 ? -3.706 -8.169 -25.874 1.00 89.12 112 ARG A C 1
ATOM 870 O O . ARG A 1 112 ? -3.632 -7.781 -27.034 1.00 89.12 112 ARG A O 1
ATOM 877 N N . LEU A 1 113 ? -2.695 -8.111 -25.010 1.00 90.50 113 LEU A N 1
ATOM 878 C CA . LEU A 1 113 ? -1.381 -7.584 -25.348 1.00 90.50 113 LEU A CA 1
ATOM 879 C C . LEU A 1 113 ? -0.731 -8.420 -26.452 1.00 90.50 113 LEU A C 1
ATOM 881 O O . LEU A 1 113 ? -0.285 -7.860 -27.446 1.00 90.50 113 LEU A O 1
ATOM 885 N N . PHE A 1 114 ? -0.750 -9.749 -26.330 1.00 91.44 114 PHE A N 1
ATOM 886 C CA . PHE A 1 114 ? -0.216 -10.639 -27.359 1.00 91.44 114 PHE A CA 1
ATOM 887 C C . PHE A 1 114 ? -0.929 -10.452 -28.703 1.00 91.44 114 PHE A C 1
ATOM 889 O O . PHE A 1 114 ? -0.274 -10.228 -29.715 1.00 91.44 114 PHE A O 1
ATOM 896 N N . ARG A 1 115 ? -2.272 -10.454 -28.709 1.00 90.81 115 ARG A N 1
ATOM 897 C CA . ARG A 1 115 ? -3.063 -10.210 -29.926 1.00 90.81 115 ARG A CA 1
ATOM 898 C C . ARG A 1 115 ? -2.729 -8.861 -30.554 1.00 90.81 115 ARG A C 1
ATOM 900 O O . ARG A 1 115 ? -2.585 -8.782 -31.770 1.00 90.81 115 ARG A O 1
ATOM 907 N N . LYS A 1 116 ? -2.597 -7.819 -29.730 1.00 91.06 116 LYS A N 1
ATOM 908 C CA . LYS A 1 116 ? -2.238 -6.480 -30.191 1.00 91.06 116 LYS A CA 1
ATOM 909 C C . LYS A 1 116 ? -0.865 -6.484 -30.851 1.00 91.06 116 LYS A C 1
ATOM 911 O O . LYS A 1 116 ? -0.750 -6.043 -31.982 1.00 91.06 116 LYS A O 1
ATOM 916 N N . LEU A 1 117 ? 0.146 -7.048 -30.191 1.00 90.44 117 LEU A N 1
ATOM 917 C CA . LEU A 1 117 ? 1.505 -7.145 -30.729 1.00 90.44 117 LEU A CA 1
ATOM 918 C C . LEU A 1 117 ? 1.550 -7.861 -32.083 1.00 90.44 117 LEU A C 1
ATOM 920 O O . LEU A 1 117 ? 2.250 -7.405 -32.979 1.00 90.44 117 LEU A O 1
ATOM 924 N N . THR A 1 118 ? 0.780 -8.938 -32.251 1.00 90.69 118 THR A N 1
ATOM 925 C CA . THR A 1 118 ? 0.713 -9.677 -33.524 1.00 90.69 118 THR A CA 1
ATOM 926 C C . THR A 1 118 ? -0.083 -8.968 -34.619 1.00 90.69 118 THR A C 1
ATOM 928 O O . THR A 1 118 ? 0.080 -9.302 -35.786 1.00 90.69 118 THR A O 1
ATOM 931 N N . ALA A 1 119 ? -0.963 -8.035 -34.253 1.00 90.38 119 ALA A N 1
ATOM 932 C CA . ALA A 1 119 ? -1.799 -7.289 -35.189 1.00 90.38 119 ALA A CA 1
ATOM 933 C C . ALA A 1 119 ? -1.205 -5.922 -35.559 1.00 90.38 119 ALA A C 1
ATOM 935 O O . ALA A 1 119 ? -1.739 -5.249 -36.432 1.00 90.38 119 ALA A O 1
ATOM 936 N N . LEU A 1 120 ? -0.136 -5.479 -34.895 1.00 91.94 120 LEU A N 1
ATOM 937 C CA . LEU A 1 120 ? 0.478 -4.185 -35.170 1.00 91.94 120 LEU A CA 1
ATOM 938 C C . LEU A 1 120 ? 1.234 -4.191 -36.513 1.00 91.94 120 LEU A C 1
ATOM 940 O O . LEU A 1 120 ? 1.908 -5.175 -36.824 1.00 91.94 120 LEU A O 1
ATOM 944 N N . PRO A 1 121 ? 1.216 -3.073 -37.267 1.00 90.38 121 PRO A N 1
ATOM 945 C CA . PRO A 1 121 ? 1.981 -2.951 -38.502 1.00 90.38 121 PRO A CA 1
ATOM 946 C C . PRO A 1 121 ? 3.480 -3.139 -38.273 1.00 90.38 121 PRO A C 1
ATOM 948 O O . PRO A 1 121 ? 4.041 -2.554 -37.340 1.00 90.38 121 PRO A O 1
ATOM 951 N N . LEU A 1 122 ? 4.164 -3.851 -39.177 1.00 89.06 122 LEU A N 1
ATOM 952 C CA . LEU A 1 122 ? 5.610 -4.120 -39.073 1.00 89.06 122 LEU A CA 1
ATOM 953 C C . LEU A 1 122 ? 6.435 -2.838 -38.857 1.00 89.06 122 LEU A C 1
ATOM 955 O O . LEU A 1 122 ? 7.328 -2.801 -38.014 1.00 89.06 122 LEU A O 1
ATOM 959 N N . ARG A 1 123 ? 6.061 -1.743 -39.531 1.00 88.69 123 ARG A N 1
ATOM 960 C CA . ARG A 1 123 ? 6.711 -0.431 -39.379 1.00 88.69 123 ARG A CA 1
ATOM 961 C C . ARG A 1 123 ? 6.666 0.102 -37.942 1.00 88.69 123 ARG A C 1
ATOM 963 O O . ARG A 1 123 ? 7.551 0.852 -37.544 1.00 88.69 123 ARG A O 1
ATOM 970 N N . VAL A 1 124 ? 5.625 -0.220 -37.174 1.00 88.94 124 VAL A N 1
ATOM 971 C CA . VAL A 1 124 ? 5.515 0.163 -35.758 1.00 88.94 124 VAL A CA 1
ATOM 972 C C . VAL A 1 124 ? 6.424 -0.713 -34.901 1.00 88.94 124 VAL A C 1
ATOM 974 O O . VAL A 1 124 ? 7.098 -0.183 -34.019 1.00 88.94 124 VAL A O 1
ATOM 977 N N . LEU A 1 125 ? 6.483 -2.021 -35.182 1.00 88.19 125 LEU A N 1
ATOM 978 C CA . LEU A 1 125 ? 7.360 -2.950 -34.465 1.00 88.19 125 LEU A CA 1
ATOM 979 C C . LEU A 1 125 ? 8.834 -2.580 -34.637 1.00 88.19 125 LEU A C 1
ATOM 981 O O . LEU A 1 125 ? 9.545 -2.484 -33.642 1.00 88.19 125 LEU A O 1
ATOM 985 N N . GLU A 1 126 ? 9.270 -2.315 -35.870 1.00 88.62 126 GLU A N 1
ATOM 986 C CA . GLU A 1 126 ? 10.668 -1.998 -36.201 1.00 88.62 126 GLU A CA 1
ATOM 987 C C . GLU A 1 126 ? 11.120 -0.620 -35.700 1.00 88.62 126 GLU A C 1
ATOM 989 O O . GLU A 1 126 ? 12.310 -0.388 -35.499 1.00 88.62 126 GLU A O 1
ATOM 994 N N . ARG A 1 127 ? 10.181 0.308 -35.467 1.00 89.75 127 ARG A N 1
ATOM 995 C CA . ARG A 1 127 ? 10.486 1.625 -34.883 1.00 89.75 127 ARG A CA 1
ATOM 996 C C . ARG A 1 127 ? 10.897 1.551 -33.417 1.00 89.75 127 ARG A C 1
ATOM 998 O O . ARG A 1 127 ? 11.510 2.496 -32.924 1.00 89.75 127 ARG A O 1
ATOM 1005 N N . GLN A 1 128 ? 10.515 0.488 -32.717 1.00 86.50 128 GLN A N 1
ATOM 1006 C CA . GLN A 1 128 ? 10.763 0.324 -31.291 1.00 86.50 128 GLN A CA 1
ATOM 1007 C C . GLN A 1 128 ? 11.811 -0.760 -31.054 1.00 86.50 128 GLN A C 1
ATOM 1009 O O . GLN A 1 128 ? 11.885 -1.760 -31.761 1.00 86.50 128 GLN A O 1
ATOM 1014 N N . SER A 1 129 ? 12.633 -0.574 -30.027 1.00 82.50 129 SER A N 1
ATOM 1015 C CA . SER A 1 129 ? 13.677 -1.534 -29.677 1.00 82.50 129 SER A CA 1
ATOM 1016 C C . SER A 1 129 ? 13.111 -2.737 -28.908 1.00 82.50 129 SER A C 1
ATOM 1018 O O . SER A 1 129 ? 12.075 -2.649 -28.250 1.00 82.50 129 SER A O 1
ATOM 1020 N N . THR A 1 130 ? 13.808 -3.876 -28.914 1.00 80.81 130 THR A N 1
ATOM 1021 C CA . THR A 1 130 ? 13.415 -5.052 -28.110 1.00 80.81 130 THR A CA 1
ATOM 1022 C C . THR A 1 130 ? 13.196 -4.734 -26.617 1.00 80.81 130 THR A C 1
ATOM 1024 O O . THR A 1 130 ? 12.200 -5.202 -26.059 1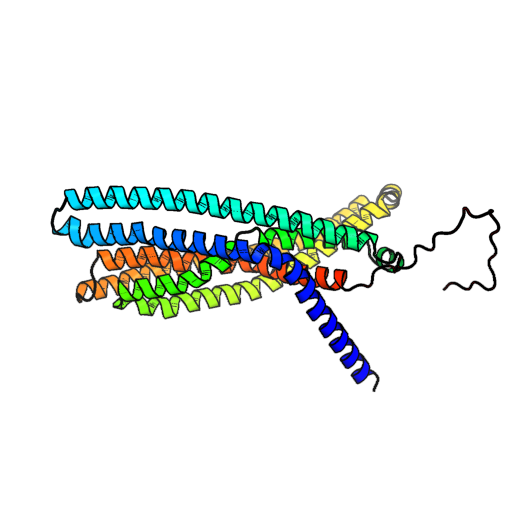.00 80.81 130 THR A O 1
ATOM 1027 N N . PRO A 1 131 ? 14.038 -3.912 -25.947 1.00 76.25 131 PRO A N 1
ATOM 1028 C CA . PRO A 1 131 ? 13.804 -3.505 -24.558 1.00 76.25 131 PRO A CA 1
ATOM 1029 C C . PRO A 1 131 ? 12.492 -2.744 -24.330 1.00 76.25 131 PRO A C 1
ATOM 1031 O O . PRO A 1 131 ? 11.883 -2.898 -23.272 1.00 76.25 131 PRO A O 1
ATOM 1034 N N . PHE A 1 132 ? 12.029 -1.956 -25.308 1.00 83.75 132 PHE A N 1
ATOM 1035 C CA . PHE A 1 132 ? 10.738 -1.267 -25.217 1.00 83.75 132 PHE A CA 1
ATOM 1036 C C . PHE A 1 132 ? 9.596 -2.281 -25.073 1.00 83.75 132 PHE A C 1
ATOM 1038 O O . PHE A 1 132 ? 8.802 -2.189 -24.138 1.00 83.75 132 PHE A O 1
ATOM 1045 N N . TRP A 1 133 ? 9.577 -3.308 -25.925 1.00 86.25 133 TRP A N 1
ATOM 1046 C CA . TRP A 1 133 ? 8.548 -4.350 -25.904 1.00 86.25 133 TRP A CA 1
ATOM 1047 C C . TRP A 1 133 ? 8.579 -5.202 -24.630 1.00 86.25 133 TRP A C 1
ATOM 1049 O O . TRP A 1 133 ? 7.531 -5.557 -24.087 1.00 86.25 133 TRP A O 1
ATOM 1059 N N . GLN A 1 134 ? 9.770 -5.475 -24.092 1.00 84.44 134 GLN A N 1
ATOM 1060 C CA . GLN A 1 134 ? 9.908 -6.121 -22.781 1.00 84.44 134 GLN A CA 1
ATOM 1061 C C . GLN A 1 134 ? 9.335 -5.251 -21.653 1.00 84.44 134 GLN A C 1
ATOM 1063 O O . GLN A 1 134 ? 8.681 -5.764 -20.744 1.00 84.44 134 GLN A O 1
ATOM 1068 N N . MET A 1 135 ? 9.552 -3.934 -21.706 1.00 83.81 135 MET A N 1
ATOM 1069 C CA . MET A 1 135 ? 8.993 -3.005 -20.725 1.00 83.81 135 MET A CA 1
ATOM 1070 C C . MET A 1 135 ? 7.466 -2.935 -20.808 1.00 83.81 135 MET A C 1
ATOM 1072 O O . MET A 1 135 ? 6.813 -2.959 -19.770 1.00 83.81 135 MET A O 1
ATOM 1076 N N . THR A 1 136 ? 6.888 -2.960 -22.010 1.00 87.75 136 THR A N 1
ATOM 1077 C CA . THR A 1 136 ? 5.433 -3.056 -22.200 1.00 87.75 136 THR A CA 1
ATOM 1078 C C . THR A 1 136 ? 4.839 -4.295 -21.521 1.00 87.75 136 THR A C 1
ATOM 1080 O O . THR A 1 136 ? 3.785 -4.216 -20.891 1.00 87.75 136 THR A O 1
ATOM 1083 N N . TYR A 1 137 ? 5.518 -5.441 -21.596 1.00 88.44 137 TYR A N 1
ATOM 1084 C CA . TYR A 1 137 ? 5.072 -6.649 -20.897 1.00 88.44 137 TYR A CA 1
ATOM 1085 C C . TYR A 1 137 ? 5.139 -6.482 -19.369 1.00 88.44 137 TYR A C 1
ATOM 1087 O O . TYR A 1 137 ? 4.191 -6.805 -18.655 1.00 88.44 137 TYR A O 1
ATOM 1095 N N . ARG A 1 138 ? 6.215 -5.871 -18.856 1.00 88.44 138 ARG A N 1
ATOM 1096 C CA . ARG A 1 138 ? 6.348 -5.527 -17.426 1.00 88.44 138 ARG A CA 1
ATOM 1097 C C . ARG A 1 138 ? 5.311 -4.506 -16.948 1.00 88.44 138 ARG A C 1
ATOM 1099 O O . ARG A 1 138 ? 4.979 -4.482 -15.762 1.00 88.44 138 ARG A O 1
ATOM 1106 N N . ASP A 1 139 ? 4.814 -3.650 -17.835 1.00 89.00 139 ASP A N 1
ATOM 1107 C CA . ASP A 1 139 ? 3.726 -2.719 -17.531 1.00 89.00 139 ASP A CA 1
ATOM 1108 C C . ASP A 1 139 ? 2.402 -3.464 -17.340 1.00 89.00 139 ASP A C 1
ATOM 1110 O O . ASP A 1 139 ? 1.662 -3.164 -16.402 1.00 89.00 139 ASP A O 1
ATOM 1114 N N . ALA A 1 140 ? 2.127 -4.479 -18.164 1.00 88.12 140 ALA A N 1
ATOM 1115 C CA . ALA A 1 140 ? 0.977 -5.364 -17.981 1.00 88.12 140 ALA A CA 1
ATOM 1116 C C . ALA A 1 140 ? 1.039 -6.117 -16.640 1.00 88.12 140 ALA A C 1
ATOM 1118 O O . ALA A 1 140 ? 0.049 -6.143 -15.903 1.00 88.12 140 ALA A O 1
ATOM 1119 N N . GLU A 1 141 ? 2.213 -6.640 -16.272 1.00 87.25 141 GLU A N 1
ATOM 1120 C CA . GLU A 1 141 ? 2.440 -7.251 -14.954 1.00 87.25 141 GLU A CA 1
ATOM 1121 C C . GLU A 1 141 ? 2.208 -6.249 -13.814 1.00 87.25 141 GLU A C 1
ATOM 1123 O O . GLU A 1 141 ? 1.553 -6.575 -12.828 1.00 87.25 141 GLU A O 1
ATOM 1128 N N . ALA A 1 142 ? 2.669 -5.001 -13.955 1.00 86.94 142 ALA A N 1
ATOM 1129 C CA . ALA A 1 142 ? 2.455 -3.965 -12.945 1.00 86.94 142 ALA A CA 1
ATOM 1130 C C . ALA A 1 142 ? 0.965 -3.637 -12.739 1.00 86.94 142 ALA A C 1
ATOM 1132 O O . ALA A 1 142 ? 0.528 -3.403 -11.604 1.00 86.94 142 ALA A O 1
ATOM 1133 N N . VAL A 1 143 ? 0.181 -3.624 -13.824 1.00 86.31 143 VAL A N 1
ATOM 1134 C CA . VAL A 1 143 ? -1.277 -3.456 -13.760 1.00 86.31 143 VAL A CA 1
ATOM 1135 C C . VAL A 1 143 ? -1.907 -4.613 -12.993 1.00 86.31 143 VAL A C 1
ATOM 1137 O O . VAL A 1 143 ? -2.650 -4.375 -12.037 1.00 86.31 143 VAL A O 1
ATOM 1140 N N . ARG A 1 144 ? -1.560 -5.854 -13.358 1.00 84.00 144 ARG A N 1
ATOM 1141 C CA . ARG A 1 144 ? -2.014 -7.058 -12.655 1.00 84.00 144 ARG A CA 1
ATOM 1142 C C . ARG A 1 144 ? -1.683 -6.979 -11.173 1.00 84.00 144 ARG A C 1
ATOM 1144 O O . ARG A 1 144 ? -2.596 -7.083 -10.365 1.00 84.00 144 ARG A O 1
ATOM 1151 N N . ASP A 1 145 ? -0.419 -6.772 -10.817 1.00 82.81 145 ASP A N 1
ATOM 1152 C CA . ASP A 1 145 ? 0.050 -6.804 -9.430 1.00 82.81 145 ASP A CA 1
ATOM 1153 C C . ASP A 1 145 ? -0.673 -5.765 -8.567 1.00 82.81 145 ASP A C 1
ATOM 1155 O O . ASP A 1 145 ? -0.974 -6.023 -7.405 1.00 82.81 145 ASP A O 1
ATOM 1159 N N . THR A 1 146 ? -1.018 -4.606 -9.135 1.00 83.56 146 THR A N 1
ATOM 1160 C CA . THR A 1 146 ? -1.743 -3.555 -8.405 1.00 83.56 146 THR A CA 1
ATOM 1161 C C . THR A 1 146 ? -3.215 -3.893 -8.195 1.00 83.56 146 THR A C 1
ATOM 1163 O O . THR A 1 146 ? -3.724 -3.732 -7.083 1.00 83.56 146 THR A O 1
ATOM 1166 N N . ILE A 1 147 ? -3.893 -4.415 -9.220 1.00 77.19 147 ILE A N 1
ATOM 1167 C CA . ILE A 1 147 ? -5.299 -4.836 -9.095 1.00 77.19 147 ILE A CA 1
ATOM 1168 C C . ILE A 1 147 ? -5.423 -6.097 -8.215 1.00 77.19 147 ILE A C 1
ATOM 1170 O O . ILE A 1 147 ? -6.402 -6.290 -7.502 1.00 77.19 147 ILE A O 1
ATOM 1174 N N . ALA A 1 148 ? -4.400 -6.947 -8.231 1.00 73.69 148 ALA A N 1
ATOM 1175 C CA . ALA A 1 148 ? -4.284 -8.167 -7.441 1.00 73.69 148 ALA A CA 1
ATOM 1176 C C . ALA A 1 148 ? -3.807 -7.950 -6.001 1.00 73.69 148 ALA A C 1
ATOM 1178 O O . ALA A 1 148 ? -3.835 -8.877 -5.193 1.00 73.69 148 ALA A O 1
ATOM 1179 N N . GLY A 1 149 ? -3.257 -6.774 -5.715 1.00 77.56 149 GLY A N 1
ATOM 1180 C CA . GLY A 1 149 ? -2.405 -6.566 -4.557 1.00 77.56 149 GLY A CA 1
ATOM 1181 C C . GLY A 1 149 ? -3.081 -5.853 -3.397 1.00 77.56 149 GLY A C 1
ATOM 1182 O O . GLY A 1 149 ? -4.261 -5.492 -3.420 1.00 77.56 149 GLY A O 1
ATOM 1183 N N . ALA A 1 150 ? -2.255 -5.573 -2.389 1.00 78.69 150 ALA A N 1
ATOM 1184 C CA . ALA A 1 150 ? -2.616 -4.782 -1.218 1.00 78.69 150 ALA A CA 1
ATOM 1185 C C . ALA A 1 150 ? -3.326 -3.445 -1.537 1.00 78.69 150 ALA A C 1
ATOM 1187 O O . ALA A 1 150 ? -4.266 -3.122 -0.812 1.00 78.69 150 ALA A O 1
ATOM 1188 N N . PRO A 1 151 ? -2.990 -2.692 -2.611 1.00 83.62 151 PRO A N 1
ATOM 1189 C CA . PRO A 1 151 ? -3.667 -1.425 -2.900 1.00 83.62 151 PRO A CA 1
ATOM 1190 C C . PRO A 1 151 ? -5.164 -1.570 -3.185 1.00 83.62 151 PRO A C 1
ATOM 1192 O O . PRO A 1 151 ? -5.943 -0.692 -2.826 1.00 83.62 151 PRO A O 1
ATOM 1195 N N . THR A 1 152 ? -5.588 -2.679 -3.796 1.00 83.56 152 THR A N 1
ATOM 1196 C CA . THR A 1 152 ? -7.011 -2.917 -4.074 1.00 83.56 152 THR A CA 1
ATOM 1197 C C . THR A 1 152 ? -7.779 -3.195 -2.790 1.00 83.56 152 THR A C 1
ATOM 1199 O O . THR A 1 152 ? -8.848 -2.631 -2.581 1.00 83.56 152 THR A O 1
ATOM 1202 N N . VAL A 1 153 ? -7.213 -4.003 -1.890 1.00 86.56 153 VAL A N 1
ATOM 1203 C CA . VAL A 1 153 ? -7.804 -4.249 -0.565 1.00 86.56 153 VAL A CA 1
ATOM 1204 C C . VAL A 1 153 ? -7.873 -2.952 0.239 1.00 86.56 153 VAL A C 1
ATOM 1206 O O . VAL A 1 153 ? -8.914 -2.645 0.808 1.00 86.56 153 VAL A O 1
ATOM 1209 N N . LEU A 1 154 ? -6.806 -2.152 0.204 1.00 88.94 154 LEU A N 1
ATOM 1210 C CA . LEU A 1 154 ? -6.743 -0.854 0.866 1.00 88.94 154 LEU A CA 1
ATOM 1211 C C . LEU A 1 154 ? -7.856 0.091 0.399 1.00 88.94 154 LEU A C 1
ATOM 1213 O O . LEU A 1 154 ? -8.510 0.706 1.232 1.00 88.94 154 LEU A O 1
ATOM 1217 N N . LEU A 1 155 ? -8.110 0.183 -0.911 1.00 87.12 155 LEU A N 1
ATOM 1218 C CA . LEU A 1 155 ? -9.197 1.008 -1.452 1.00 87.12 155 LEU A CA 1
ATOM 1219 C C . LEU A 1 155 ? -10.582 0.554 -0.972 1.00 87.12 155 LEU A C 1
ATOM 1221 O O . LEU A 1 155 ? -11.460 1.393 -0.788 1.00 87.12 155 LEU A O 1
ATOM 1225 N N . ILE A 1 156 ? -10.777 -0.750 -0.758 1.00 88.94 156 ILE A N 1
ATOM 1226 C CA . ILE A 1 156 ? -12.039 -1.311 -0.252 1.00 88.94 156 ILE A CA 1
ATOM 1227 C C . ILE A 1 156 ? -12.168 -1.096 1.266 1.00 88.94 156 ILE A C 1
ATOM 1229 O O . ILE A 1 156 ? -13.275 -0.894 1.757 1.00 88.94 156 ILE A O 1
ATOM 1233 N N . ASP A 1 157 ? -11.057 -1.106 2.006 1.00 90.56 157 ASP A N 1
ATOM 1234 C CA . ASP A 1 157 ? -11.032 -0.874 3.456 1.00 90.56 157 ASP A CA 1
ATOM 1235 C C . ASP A 1 157 ? -11.167 0.632 3.806 1.00 90.56 157 ASP A C 1
ATOM 1237 O O . ASP A 1 157 ? -11.692 0.980 4.861 1.00 90.56 157 ASP A O 1
ATOM 1241 N N . LEU A 1 158 ? -10.754 1.546 2.919 1.00 91.75 158 LEU A N 1
ATOM 1242 C CA . LEU A 1 158 ? -10.693 2.996 3.174 1.00 91.75 158 LEU A CA 1
ATOM 1243 C C . LEU A 1 158 ? -12.037 3.647 3.576 1.00 91.75 158 LEU A C 1
ATOM 1245 O O . LEU A 1 158 ? -12.034 4.441 4.516 1.00 91.75 158 LEU A O 1
ATOM 1249 N N . PRO A 1 159 ? -13.197 3.313 2.972 1.00 92.81 159 PRO A N 1
ATOM 1250 C CA . PRO A 1 159 ? -14.495 3.832 3.415 1.00 92.81 159 PRO A CA 1
ATOM 1251 C C . PRO A 1 159 ? -14.852 3.456 4.860 1.00 92.81 159 PRO A C 1
ATOM 1253 O O . PRO A 1 159 ? -15.551 4.210 5.538 1.00 92.81 159 PRO A O 1
ATOM 1256 N N . PHE A 1 160 ? -14.351 2.322 5.366 1.00 94.50 160 PHE A N 1
ATOM 1257 C CA . PHE A 1 160 ? -14.611 1.882 6.739 1.00 94.50 160 PHE A CA 1
ATOM 1258 C C . PHE A 1 160 ? -13.886 2.731 7.781 1.00 94.50 160 PHE A C 1
ATOM 1260 O O . PHE A 1 160 ? -14.288 2.726 8.940 1.00 94.50 160 PHE A O 1
ATOM 1267 N N . VAL A 1 161 ? -12.888 3.526 7.384 1.00 95.06 161 VAL A N 1
ATOM 1268 C CA . VAL A 1 161 ? -12.267 4.523 8.268 1.00 95.06 161 VAL A CA 1
ATOM 1269 C C . VAL A 1 161 ? -13.319 5.500 8.792 1.00 95.06 161 VAL A C 1
ATOM 1271 O O . VAL A 1 161 ? -13.369 5.748 9.994 1.00 95.06 161 VAL A O 1
ATOM 1274 N N . LEU A 1 162 ? -14.220 5.976 7.926 1.00 95.56 162 LEU A N 1
ATOM 1275 C CA . LEU A 1 162 ? -15.327 6.848 8.332 1.00 95.56 162 LEU A CA 1
ATOM 1276 C C . LEU A 1 162 ? -16.302 6.123 9.265 1.00 95.56 162 LEU A C 1
ATOM 1278 O O . LEU A 1 162 ? -16.756 6.698 10.250 1.00 95.56 162 LEU A O 1
ATOM 1282 N N . VAL A 1 163 ? -16.581 4.845 8.996 1.00 95.88 163 VAL A N 1
ATOM 1283 C CA . VAL A 1 163 ? -17.441 4.015 9.852 1.00 95.88 163 VAL A CA 1
ATOM 1284 C C . VAL A 1 163 ? -16.836 3.876 11.252 1.00 95.88 163 VAL A C 1
ATOM 1286 O O . VAL A 1 163 ? -17.530 4.110 12.237 1.00 95.88 163 VAL A O 1
ATOM 1289 N N . PHE A 1 164 ? -15.541 3.571 11.365 1.00 96.25 164 PHE A N 1
ATOM 1290 C CA . PHE A 1 164 ? -14.866 3.486 12.662 1.00 96.25 164 PHE A CA 1
ATOM 1291 C C . PHE A 1 164 ? -14.808 4.834 13.380 1.00 96.25 164 PHE A C 1
ATOM 1293 O O . PHE A 1 164 ? -14.990 4.861 14.593 1.00 96.25 164 PHE A O 1
ATOM 1300 N N . MET A 1 165 ? -14.627 5.949 12.665 1.00 96.44 165 MET A N 1
ATOM 1301 C CA . MET A 1 165 ? -14.709 7.285 13.268 1.00 96.44 165 MET A CA 1
ATOM 1302 C C . MET A 1 165 ? -16.091 7.552 13.873 1.00 96.44 165 MET A C 1
ATOM 1304 O O . MET A 1 165 ? -16.176 8.025 15.003 1.00 96.44 165 MET A O 1
ATOM 1308 N N . ILE A 1 166 ? -17.166 7.206 13.157 1.00 97.00 166 ILE A N 1
ATOM 1309 C CA . ILE A 1 166 ? -18.544 7.342 13.653 1.00 97.00 166 ILE A CA 1
ATOM 1310 C C . ILE A 1 166 ? -18.759 6.463 14.891 1.00 97.00 166 ILE A C 1
ATOM 1312 O O . ILE A 1 166 ? -19.305 6.921 15.889 1.00 97.00 166 ILE A O 1
ATOM 1316 N N . ILE A 1 167 ? -18.294 5.212 14.862 1.00 96.75 167 ILE A N 1
ATOM 1317 C CA . ILE A 1 167 ? -18.413 4.297 16.005 1.00 96.75 167 ILE A CA 1
ATOM 1318 C C . ILE A 1 167 ? -17.645 4.835 17.220 1.00 96.75 167 ILE A C 1
ATOM 1320 O O . ILE A 1 167 ? -18.176 4.820 18.328 1.00 96.75 167 ILE A O 1
ATOM 1324 N N . ILE A 1 168 ? -16.427 5.351 17.029 1.00 96.88 168 ILE A N 1
ATOM 1325 C CA . ILE A 1 168 ? -15.645 5.957 18.116 1.00 96.88 168 ILE A CA 1
ATOM 1326 C C . ILE A 1 168 ? -16.350 7.198 18.664 1.00 96.88 168 ILE A C 1
ATOM 1328 O O . ILE A 1 168 ? -16.373 7.372 19.876 1.00 96.88 168 ILE A O 1
ATOM 1332 N N . TYR A 1 169 ? -16.975 8.019 17.818 1.00 96.81 169 TYR A N 1
ATOM 1333 C CA . TYR A 1 169 ? -17.770 9.158 18.277 1.00 96.81 169 TYR A CA 1
ATOM 1334 C C . TYR A 1 169 ? -18.908 8.738 19.216 1.00 96.81 169 TYR A C 1
ATOM 1336 O O . TYR A 1 169 ? -19.103 9.370 20.247 1.00 96.81 169 TYR A O 1
ATOM 1344 N N . PHE A 1 170 ? -19.611 7.643 18.917 1.00 96.19 170 PHE A N 1
ATOM 1345 C CA . PHE A 1 170 ? -20.679 7.148 19.792 1.00 96.19 170 PHE A CA 1
ATOM 1346 C C . PHE A 1 170 ? -20.177 6.475 21.075 1.00 96.19 170 PHE A C 1
ATOM 1348 O O . PHE A 1 170 ? -20.868 6.524 22.087 1.00 96.19 170 PHE A O 1
ATOM 1355 N N . ILE A 1 171 ? -19.007 5.831 21.044 1.00 94.38 171 ILE A N 1
ATOM 1356 C CA . ILE A 1 171 ? -18.463 5.108 22.206 1.00 94.38 171 ILE A CA 1
ATOM 1357 C C . ILE A 1 171 ? -17.669 6.038 23.133 1.00 94.38 171 ILE A C 1
ATOM 1359 O O . ILE A 1 171 ? -17.728 5.882 24.347 1.00 94.38 171 ILE A O 1
ATOM 1363 N N . ALA A 1 172 ? -16.916 6.982 22.573 1.00 95.44 172 ALA A N 1
ATOM 1364 C CA . ALA A 1 172 ? -15.973 7.840 23.283 1.00 95.44 172 ALA A CA 1
ATOM 1365 C C . ALA A 1 172 ? -15.980 9.263 22.688 1.00 95.44 172 ALA A C 1
ATOM 1367 O O . ALA A 1 172 ? -14.969 9.762 22.182 1.00 95.44 172 ALA A O 1
ATOM 1368 N N . ALA A 1 173 ? -17.141 9.924 22.744 1.00 95.50 173 ALA A N 1
ATOM 1369 C CA . ALA A 1 173 ? -17.348 11.266 22.193 1.00 95.50 173 ALA A CA 1
ATOM 1370 C C . ALA A 1 173 ? -16.279 12.303 22.617 1.00 95.50 173 ALA A C 1
ATOM 1372 O O . ALA A 1 173 ? -15.796 13.016 21.730 1.00 95.50 173 ALA A O 1
ATOM 1373 N N . PRO A 1 174 ? -15.819 12.363 23.891 1.00 95.12 174 PRO A N 1
ATOM 1374 C CA . PRO A 1 174 ? -14.859 13.389 24.322 1.00 95.12 174 PRO A CA 1
ATOM 1375 C C . PRO A 1 174 ? -13.477 13.315 23.651 1.00 95.12 174 PRO A C 1
ATOM 1377 O O . PRO A 1 174 ? -12.780 14.324 23.577 1.00 95.12 174 PRO A O 1
ATOM 1380 N N . ILE A 1 175 ? -13.073 12.157 23.112 1.00 95.69 175 ILE A N 1
ATOM 1381 C CA . ILE A 1 175 ? -11.800 12.003 22.372 1.00 95.69 175 ILE A CA 1
ATOM 1382 C C . ILE A 1 175 ? -11.985 11.968 20.855 1.00 95.69 175 ILE A C 1
ATOM 1384 O O . ILE A 1 175 ? -11.010 12.056 20.112 1.00 95.69 175 ILE A O 1
ATOM 1388 N N . ALA A 1 176 ? -13.217 11.860 20.358 1.00 95.19 176 ALA A N 1
ATOM 1389 C CA . ALA A 1 176 ? -13.480 11.653 18.936 1.00 95.19 176 ALA A CA 1
ATOM 1390 C C . ALA A 1 176 ? -13.004 12.817 18.048 1.00 95.19 176 ALA A C 1
ATOM 1392 O O . ALA A 1 176 ? -12.598 12.596 16.906 1.00 95.19 176 ALA A O 1
ATOM 1393 N N . TRP A 1 177 ? -12.985 14.047 18.573 1.00 95.56 177 TRP A N 1
ATOM 1394 C CA . TRP A 1 177 ? -12.478 15.218 17.850 1.00 95.56 177 TRP A CA 1
ATOM 1395 C C . TRP A 1 177 ? -10.986 15.102 17.498 1.00 95.56 177 TRP A C 1
ATOM 1397 O O . TRP A 1 177 ? -10.566 15.649 16.479 1.00 95.56 177 TRP A O 1
ATOM 1407 N N . LEU A 1 178 ? -10.188 14.343 18.264 1.00 96.44 178 LEU A N 1
ATOM 1408 C CA . LEU A 1 178 ? -8.775 14.102 17.949 1.00 96.44 178 LEU A CA 1
ATOM 1409 C C . LEU A 1 178 ? -8.618 13.409 16.591 1.00 96.44 178 LEU A C 1
ATOM 1411 O O . LEU A 1 178 ? -7.686 13.708 15.842 1.00 96.44 178 LEU A O 1
ATOM 1415 N N . LEU A 1 179 ? -9.559 12.534 16.221 1.00 95.00 179 LEU A N 1
ATOM 1416 C CA . LEU A 1 179 ? -9.540 11.844 14.930 1.00 95.00 179 LEU A CA 1
ATOM 1417 C C . LEU A 1 179 ? -9.700 12.816 13.754 1.00 95.00 179 LEU A C 1
ATOM 1419 O O . LEU A 1 179 ? -9.140 12.566 12.686 1.00 95.00 179 LEU A O 1
ATOM 1423 N N . LEU A 1 180 ? -10.392 13.944 13.953 1.00 95.25 180 LEU A N 1
ATOM 1424 C CA . LEU A 1 180 ? -10.523 15.002 12.944 1.00 95.25 180 LEU A CA 1
ATOM 1425 C C . LEU A 1 180 ? -9.198 15.719 12.667 1.00 95.25 180 LEU A C 1
ATOM 1427 O O . LEU A 1 180 ? -9.065 16.346 11.624 1.00 95.25 180 LEU A O 1
ATOM 1431 N N . ILE A 1 181 ? -8.216 15.617 13.565 1.00 96.06 181 ILE A N 1
ATOM 1432 C CA . ILE A 1 181 ? -6.866 16.167 13.381 1.00 96.06 181 ILE A CA 1
ATOM 1433 C C . ILE A 1 181 ? -5.923 15.082 12.855 1.00 96.06 181 ILE A C 1
ATOM 1435 O O . ILE A 1 181 ? -5.161 15.303 11.913 1.00 96.06 181 ILE A O 1
ATOM 1439 N N . ILE A 1 182 ? -5.999 13.887 13.439 1.00 94.06 182 ILE A N 1
ATOM 1440 C CA . ILE A 1 182 ? -5.086 12.779 13.152 1.00 94.06 182 ILE A CA 1
ATOM 1441 C C . ILE A 1 182 ? -5.273 12.252 11.729 1.00 94.06 182 ILE A C 1
ATOM 1443 O O . ILE A 1 182 ? -4.284 12.026 11.031 1.00 94.06 182 ILE A O 1
ATOM 1447 N N . VAL A 1 183 ? -6.516 12.083 11.264 1.00 94.19 183 VAL A N 1
ATOM 1448 C CA . VAL A 1 183 ? -6.775 11.584 9.905 1.00 94.19 183 VAL A CA 1
ATOM 1449 C C . VAL A 1 183 ? -6.205 12.542 8.847 1.00 94.19 183 VAL A C 1
ATOM 1451 O O . VAL A 1 183 ? -5.409 12.084 8.022 1.00 94.19 183 VAL A O 1
ATOM 1454 N N . PRO A 1 184 ? -6.477 13.863 8.884 1.00 95.06 184 PRO A N 1
ATOM 1455 C CA . PRO A 1 184 ? -5.803 14.813 8.001 1.00 95.06 184 PRO A CA 1
ATOM 1456 C C . PRO A 1 184 ? -4.279 14.830 8.138 1.00 95.06 184 PRO A C 1
ATOM 1458 O O . PRO A 1 184 ? -3.597 14.961 7.124 1.00 95.06 184 PRO A O 1
ATOM 1461 N N . ALA A 1 185 ? -3.723 14.655 9.342 1.00 94.94 185 ALA A N 1
ATOM 1462 C CA . ALA A 1 185 ? -2.273 14.570 9.527 1.00 94.94 185 ALA A CA 1
ATOM 1463 C C . ALA A 1 185 ? -1.667 13.367 8.781 1.00 94.94 185 ALA A C 1
ATOM 1465 O O . ALA A 1 185 ? -0.656 13.513 8.088 1.00 94.94 185 ALA A O 1
ATOM 1466 N N . PHE A 1 186 ? -2.314 12.197 8.833 1.00 92.75 186 PHE A N 1
ATOM 1467 C CA . PHE A 1 186 ? -1.913 11.036 8.033 1.00 92.75 186 PHE A CA 1
ATOM 1468 C C . PHE A 1 186 ? -2.084 11.274 6.529 1.00 92.75 186 PHE A C 1
ATOM 1470 O O . PHE A 1 186 ? -1.205 10.903 5.748 1.00 92.75 186 PHE A O 1
ATOM 1477 N N . MET A 1 187 ? -3.178 11.914 6.105 1.00 91.75 187 MET A N 1
ATOM 1478 C CA . MET A 1 187 ? -3.392 12.258 4.694 1.00 91.75 187 MET A CA 1
ATOM 1479 C C . MET A 1 187 ? -2.315 13.219 4.177 1.00 91.75 187 MET A C 1
ATOM 1481 O O . MET A 1 187 ? -1.785 13.019 3.083 1.00 91.75 187 MET A O 1
ATOM 1485 N N . ALA A 1 188 ? -1.946 14.225 4.971 1.00 93.44 188 ALA A N 1
ATOM 1486 C CA . ALA A 1 188 ? -0.864 15.148 4.656 1.00 93.44 188 ALA A CA 1
ATOM 1487 C C . ALA A 1 188 ? 0.474 14.407 4.554 1.00 93.44 188 ALA A C 1
ATOM 1489 O O . ALA A 1 188 ? 1.202 14.584 3.575 1.00 93.44 188 ALA A O 1
ATOM 1490 N N . LEU A 1 189 ? 0.775 13.517 5.506 1.00 92.94 189 LEU A N 1
ATOM 1491 C CA . LEU A 1 189 ? 1.982 12.694 5.472 1.00 92.94 189 LEU A CA 1
ATOM 1492 C C . LEU A 1 189 ? 2.047 11.834 4.201 1.00 92.94 189 LEU A C 1
ATOM 1494 O O . LEU A 1 189 ? 3.078 11.818 3.527 1.00 92.94 189 LEU A O 1
ATOM 1498 N N . ALA A 1 190 ? 0.946 11.173 3.832 1.00 88.81 190 ALA A N 1
ATOM 1499 C CA . ALA A 1 190 ? 0.851 10.388 2.602 1.00 88.81 190 ALA A CA 1
ATOM 1500 C C . ALA A 1 190 ? 1.052 11.257 1.348 1.00 88.81 190 ALA A C 1
ATOM 1502 O O . ALA A 1 190 ? 1.779 10.869 0.430 1.00 88.81 190 ALA A O 1
ATOM 1503 N N . PHE A 1 191 ? 0.473 12.460 1.319 1.00 89.69 191 PHE A N 1
ATOM 1504 C CA . PHE A 1 191 ? 0.627 13.407 0.214 1.00 89.69 191 PHE A CA 1
ATOM 1505 C C . PHE A 1 191 ? 2.071 13.917 0.057 1.00 89.69 191 PHE A C 1
ATOM 1507 O O . PHE A 1 191 ? 2.610 13.936 -1.054 1.00 89.69 191 PHE A O 1
ATOM 1514 N N . PHE A 1 192 ? 2.734 14.297 1.151 1.00 91.50 192 PHE A N 1
ATOM 1515 C CA . PHE A 1 192 ? 4.131 14.740 1.106 1.00 91.50 192 PHE A CA 1
ATOM 1516 C C . PHE A 1 192 ? 5.083 13.597 0.756 1.00 91.50 192 PHE A C 1
ATOM 1518 O O . PHE A 1 192 ? 5.969 13.778 -0.083 1.00 91.50 192 PHE A O 1
ATOM 1525 N N . SER A 1 193 ? 4.851 12.413 1.329 1.00 89.62 193 SER A N 1
ATOM 1526 C CA . SER A 1 193 ? 5.585 11.187 1.009 1.00 89.62 193 SER A CA 1
ATOM 1527 C C . SER A 1 193 ? 5.533 10.887 -0.487 1.00 89.62 193 SER A C 1
ATOM 1529 O O . SER A 1 193 ? 6.570 10.728 -1.133 1.00 89.62 193 SER A O 1
ATOM 1531 N N . SER A 1 194 ? 4.331 10.939 -1.065 1.00 84.94 194 SER A N 1
ATOM 1532 C CA . SER A 1 194 ? 4.089 10.808 -2.501 1.00 84.94 194 SER A CA 1
ATOM 1533 C C . SER A 1 194 ? 4.998 11.717 -3.331 1.00 84.94 194 SER A C 1
ATOM 1535 O O . SER A 1 194 ? 5.707 11.253 -4.229 1.00 84.94 194 SER A O 1
ATOM 1537 N N . ARG A 1 195 ? 5.026 13.018 -3.021 1.00 85.88 195 ARG A N 1
ATOM 1538 C CA . ARG A 1 195 ? 5.772 13.996 -3.819 1.00 85.88 195 ARG A CA 1
ATOM 1539 C C .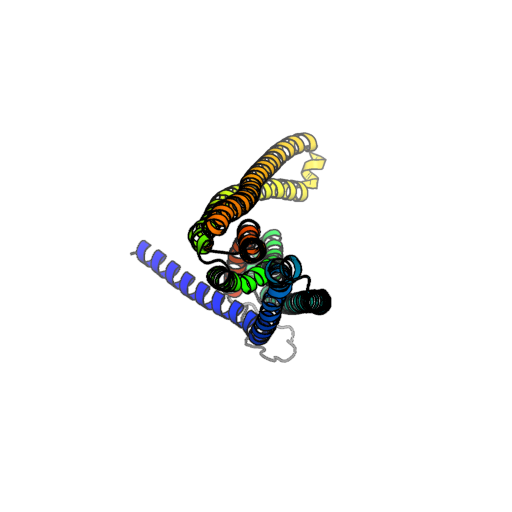 ARG A 1 195 ? 7.285 13.825 -3.688 1.00 85.88 195 ARG A C 1
ATOM 1541 O O . ARG A 1 195 ? 7.991 13.905 -4.695 1.00 85.88 195 ARG A O 1
ATOM 1548 N N . ALA A 1 196 ? 7.779 13.568 -2.480 1.00 88.25 196 ALA A N 1
ATOM 1549 C CA . ALA A 1 196 ? 9.204 13.397 -2.219 1.00 88.25 196 ALA A CA 1
ATOM 1550 C C . ALA A 1 196 ? 9.755 12.091 -2.815 1.00 88.25 196 ALA A C 1
ATOM 1552 O O . ALA A 1 196 ? 10.773 12.103 -3.515 1.00 88.25 196 ALA A O 1
ATOM 1553 N N . ILE A 1 197 ? 9.053 10.972 -2.604 1.00 86.31 197 ILE A N 1
ATOM 1554 C CA . ILE A 1 197 ? 9.480 9.654 -3.085 1.00 86.31 197 ILE A CA 1
ATOM 1555 C C . ILE A 1 197 ? 9.417 9.584 -4.613 1.00 86.31 197 ILE A C 1
ATOM 1557 O O . ILE A 1 197 ? 10.328 9.022 -5.223 1.00 86.31 197 ILE A O 1
ATOM 1561 N N . ASN A 1 198 ? 8.405 10.180 -5.255 1.00 84.38 198 ASN A N 1
ATOM 1562 C CA . ASN A 1 198 ? 8.278 10.153 -6.717 1.00 84.38 198 ASN A CA 1
ATOM 1563 C C . ASN A 1 198 ? 9.477 10.805 -7.417 1.00 84.38 198 ASN A C 1
ATOM 1565 O O . ASN A 1 198 ? 10.027 10.224 -8.352 1.00 84.38 198 ASN A O 1
ATOM 1569 N N . LYS A 1 199 ? 9.936 11.966 -6.932 1.00 86.12 199 LYS A N 1
ATOM 1570 C CA . LYS A 1 199 ? 11.112 12.648 -7.497 1.00 86.12 199 LYS A CA 1
ATOM 1571 C C . LYS A 1 199 ? 12.373 11.784 -7.389 1.00 86.12 199 LYS A C 1
ATOM 1573 O O . LYS A 1 199 ? 13.129 11.677 -8.351 1.00 86.12 199 LYS A O 1
ATOM 1578 N N . SER A 1 200 ? 12.594 11.156 -6.233 1.00 87.31 200 SER A N 1
ATOM 1579 C CA . SER A 1 200 ? 13.764 10.294 -6.026 1.00 87.31 200 SER A CA 1
ATOM 1580 C C . SER A 1 200 ? 13.680 8.984 -6.811 1.00 87.31 200 SER A C 1
ATOM 1582 O O . SER A 1 200 ? 14.701 8.490 -7.280 1.00 87.31 200 SER A O 1
ATOM 1584 N N . THR A 1 201 ? 12.474 8.436 -6.969 1.00 86.25 201 THR A N 1
ATOM 1585 C CA . THR A 1 201 ? 12.224 7.223 -7.760 1.00 86.25 201 THR A CA 1
ATOM 1586 C C . THR A 1 201 ? 12.534 7.468 -9.230 1.00 86.25 201 THR A C 1
ATOM 1588 O O . THR A 1 201 ? 13.166 6.633 -9.865 1.00 86.25 201 THR A O 1
ATOM 1591 N N . GLU A 1 202 ? 12.158 8.628 -9.767 1.00 86.12 202 GLU A N 1
ATOM 1592 C CA . GLU A 1 202 ? 12.458 8.969 -11.157 1.00 86.12 202 GLU A CA 1
ATOM 1593 C C . GLU A 1 202 ? 13.965 9.143 -11.398 1.00 86.12 202 GLU A C 1
ATOM 1595 O O . GLU A 1 202 ? 14.501 8.636 -12.382 1.00 86.12 202 GLU A O 1
ATOM 1600 N N . ALA A 1 203 ? 14.679 9.775 -10.462 1.00 89.00 203 ALA A N 1
ATOM 1601 C CA . ALA A 1 203 ? 16.134 9.907 -10.545 1.00 89.00 203 ALA A CA 1
ATOM 1602 C C . ALA A 1 203 ? 16.862 8.547 -10.474 1.00 89.00 203 ALA A C 1
ATOM 1604 O O . ALA A 1 203 ? 17.830 8.327 -11.199 1.00 89.00 203 ALA A O 1
ATOM 1605 N N . GLU A 1 204 ? 16.401 7.628 -9.619 1.00 89.94 204 GLU A N 1
ATOM 1606 C CA . GLU A 1 204 ? 16.908 6.248 -9.562 1.00 89.94 204 GLU A CA 1
ATOM 1607 C C . GLU A 1 204 ? 16.576 5.477 -10.849 1.00 89.94 204 GLU A C 1
ATOM 1609 O O . GLU A 1 204 ? 17.423 4.756 -11.375 1.00 89.94 204 GLU A O 1
ATOM 1614 N N . ARG A 1 205 ? 15.364 5.643 -11.392 1.00 85.56 205 ARG A N 1
ATOM 1615 C CA . ARG A 1 205 ? 14.946 5.017 -12.653 1.00 85.56 205 ARG A CA 1
ATOM 1616 C C . ARG A 1 205 ? 15.844 5.448 -13.810 1.00 85.56 205 ARG A C 1
ATOM 1618 O O . ARG A 1 205 ? 16.286 4.589 -14.566 1.00 85.56 205 ARG A O 1
ATOM 1625 N N . GLN A 1 206 ? 16.142 6.741 -13.924 1.00 87.75 206 GLN A N 1
ATOM 1626 C CA . GLN A 1 206 ? 17.033 7.251 -14.965 1.00 87.75 206 GLN A CA 1
ATOM 1627 C C . GLN A 1 206 ? 18.454 6.684 -14.823 1.00 87.75 206 GLN A C 1
ATOM 1629 O O . GLN A 1 206 ? 19.010 6.196 -15.801 1.00 87.75 206 GLN A O 1
ATOM 1634 N N . ALA A 1 207 ? 19.004 6.653 -13.603 1.00 91.00 207 ALA A N 1
ATOM 1635 C CA . ALA A 1 207 ? 20.325 6.069 -13.357 1.00 91.00 207 ALA A CA 1
ATOM 1636 C C . ALA A 1 207 ? 20.387 4.574 -13.734 1.00 91.00 207 ALA A C 1
ATOM 1638 O O . ALA A 1 207 ? 21.360 4.132 -14.347 1.00 91.00 207 ALA A O 1
ATOM 1639 N N . ASN A 1 208 ? 19.326 3.811 -13.436 1.00 89.12 208 ASN A N 1
ATOM 1640 C CA . ASN A 1 208 ? 19.212 2.414 -13.859 1.00 89.12 208 ASN A CA 1
ATOM 1641 C C . ASN A 1 208 ? 19.215 2.276 -15.387 1.00 89.12 208 ASN A C 1
ATOM 1643 O O . ASN A 1 208 ? 19.926 1.422 -15.909 1.00 89.12 208 ASN A O 1
ATOM 1647 N N . LEU A 1 209 ? 18.466 3.120 -16.105 1.00 85.62 209 LEU A N 1
ATOM 1648 C CA . LEU A 1 209 ? 18.444 3.097 -17.570 1.00 85.62 209 LEU A CA 1
ATOM 1649 C C . LEU A 1 209 ? 19.822 3.393 -18.171 1.00 85.62 209 LEU A C 1
ATOM 1651 O O . LEU A 1 209 ? 20.252 2.678 -19.072 1.00 85.62 209 LEU A O 1
ATOM 1655 N N . ASP A 1 210 ? 20.536 4.394 -17.655 1.00 87.62 210 ASP A N 1
ATOM 1656 C CA . ASP A 1 210 ? 21.866 4.770 -18.155 1.00 87.62 210 ASP A CA 1
ATOM 1657 C C . ASP A 1 210 ? 22.910 3.658 -17.921 1.00 87.62 210 ASP A C 1
ATOM 1659 O O . ASP A 1 210 ? 23.807 3.429 -18.748 1.00 87.62 210 ASP A O 1
ATOM 1663 N N . ARG A 1 211 ? 22.798 2.942 -16.793 1.00 93.31 211 ARG A N 1
ATOM 1664 C CA . ARG A 1 211 ? 23.608 1.753 -16.496 1.00 93.31 211 ARG A CA 1
ATOM 1665 C C . ARG A 1 211 ? 23.251 0.590 -17.420 1.00 93.31 211 ARG A C 1
ATOM 1667 O O . ARG A 1 211 ? 24.148 -0.025 -17.994 1.00 93.31 211 ARG A O 1
ATOM 1674 N N . ASP A 1 212 ? 21.966 0.284 -17.564 1.00 88.50 212 ASP A N 1
ATOM 1675 C CA . ASP A 1 212 ? 21.494 -0.843 -18.374 1.00 88.50 212 ASP A CA 1
ATOM 1676 C C . ASP A 1 212 ? 21.815 -0.632 -19.860 1.00 88.50 212 ASP A C 1
ATOM 1678 O O . ASP A 1 212 ? 22.193 -1.578 -20.552 1.00 88.50 212 ASP A O 1
ATOM 1682 N N . ALA A 1 213 ? 21.781 0.617 -20.333 1.00 86.50 213 ALA A N 1
ATOM 1683 C CA . ALA A 1 213 ? 22.236 0.991 -21.666 1.00 86.50 213 ALA A CA 1
ATOM 1684 C C . ALA A 1 213 ? 23.731 0.691 -21.884 1.00 86.50 213 ALA A C 1
ATOM 1686 O O . ALA A 1 213 ? 24.085 0.166 -22.938 1.00 86.50 213 ALA A O 1
ATOM 1687 N N . LEU A 1 214 ? 24.602 0.943 -20.890 1.00 90.69 214 LEU A N 1
ATOM 1688 C CA . LEU A 1 214 ? 26.031 0.589 -20.983 1.00 90.69 214 LEU A CA 1
ATOM 1689 C C . LEU A 1 214 ? 26.230 -0.915 -21.163 1.00 90.69 214 LEU A C 1
ATOM 1691 O O . LEU A 1 214 ? 27.063 -1.355 -21.950 1.00 90.69 214 LEU A O 1
ATOM 1695 N N . LEU A 1 215 ? 25.477 -1.706 -20.397 1.00 91.25 215 LEU A N 1
ATOM 1696 C CA . LEU A 1 215 ? 25.552 -3.160 -20.461 1.00 91.25 215 LEU A CA 1
ATOM 1697 C C . LEU A 1 215 ? 25.052 -3.673 -21.811 1.00 91.25 215 LEU A C 1
ATOM 1699 O O . LEU A 1 215 ? 25.682 -4.549 -22.400 1.00 91.25 215 LEU A O 1
ATOM 1703 N N . ALA A 1 216 ? 23.962 -3.105 -22.330 1.00 87.88 216 ALA A N 1
ATOM 1704 C CA . ALA A 1 216 ? 23.464 -3.433 -23.660 1.00 87.88 216 ALA A CA 1
ATOM 1705 C C . ALA A 1 216 ? 24.497 -3.104 -24.756 1.00 87.88 216 ALA A C 1
ATOM 1707 O O . ALA A 1 216 ? 24.742 -3.938 -25.629 1.00 87.88 216 ALA A O 1
ATOM 1708 N N . GLU A 1 217 ? 25.152 -1.940 -24.678 1.00 88.25 217 GLU A N 1
ATOM 1709 C CA . GLU A 1 217 ? 26.232 -1.532 -25.587 1.00 88.25 217 GLU A CA 1
ATOM 1710 C C . GLU A 1 217 ? 27.416 -2.509 -25.528 1.00 88.25 217 GLU A C 1
ATOM 1712 O O . GLU A 1 217 ? 27.863 -3.003 -26.564 1.00 88.25 217 GLU A O 1
ATOM 1717 N N . LEU A 1 218 ? 27.865 -2.870 -24.321 1.00 92.12 218 LEU A N 1
ATOM 1718 C CA . LEU A 1 218 ? 28.942 -3.838 -24.104 1.00 92.12 218 LEU A CA 1
ATOM 1719 C C . LEU A 1 218 ? 28.607 -5.214 -24.695 1.00 92.12 218 LEU A C 1
ATOM 1721 O O . LEU A 1 218 ? 29.453 -5.833 -25.341 1.00 92.12 218 LEU A O 1
ATOM 1725 N N . LEU A 1 219 ? 27.382 -5.706 -24.494 1.00 91.00 219 LEU A N 1
ATOM 1726 C CA . LEU A 1 219 ? 26.947 -7.016 -24.994 1.00 91.00 219 LEU A CA 1
ATOM 1727 C C . LEU A 1 219 ? 26.771 -7.033 -26.516 1.00 91.00 219 LEU A C 1
ATOM 1729 O O . LEU A 1 219 ? 27.086 -8.040 -27.166 1.00 91.00 219 LEU A O 1
ATOM 1733 N N . SER A 1 220 ? 26.301 -5.923 -27.085 1.00 90.50 220 SER A N 1
ATOM 1734 C CA . SER A 1 220 ? 26.213 -5.732 -28.532 1.00 90.50 220 SER A CA 1
ATOM 1735 C C . SER A 1 220 ? 27.611 -5.657 -29.160 1.00 90.50 220 SER A C 1
ATOM 1737 O O . SER A 1 220 ? 27.887 -6.336 -30.146 1.00 90.50 220 SER A O 1
ATOM 1739 N N . GLY A 1 221 ? 28.532 -4.913 -28.539 1.00 92.38 221 GLY A N 1
ATOM 1740 C CA . GLY A 1 221 ? 29.919 -4.719 -28.977 1.00 92.38 221 GLY A CA 1
ATOM 1741 C C . GLY A 1 221 ? 30.918 -5.777 -28.496 1.00 92.38 221 GLY A C 1
ATOM 1742 O O . GLY A 1 221 ? 32.126 -5.576 -28.622 1.00 92.38 221 GLY A O 1
ATOM 1743 N N . ARG A 1 222 ? 30.454 -6.907 -27.945 1.00 95.25 222 ARG A N 1
ATOM 1744 C CA . ARG A 1 222 ? 31.284 -7.890 -27.218 1.00 95.25 222 ARG A CA 1
ATOM 1745 C C . ARG A 1 222 ? 32.544 -8.349 -27.961 1.00 95.25 222 ARG A C 1
ATOM 1747 O O . ARG A 1 222 ? 33.587 -8.536 -27.336 1.00 95.25 222 ARG A O 1
ATOM 1754 N N . THR A 1 223 ? 32.469 -8.506 -29.283 1.00 96.44 223 THR A N 1
ATOM 1755 C CA . THR A 1 223 ? 33.607 -8.924 -30.115 1.00 96.44 223 THR A CA 1
ATOM 1756 C C . THR A 1 223 ? 34.691 -7.851 -30.153 1.00 96.44 223 THR A C 1
ATOM 1758 O O . THR A 1 223 ? 35.859 -8.167 -29.951 1.00 96.44 223 THR A O 1
ATOM 1761 N N . ALA A 1 224 ? 34.311 -6.581 -30.332 1.00 95.44 224 ALA A N 1
ATOM 1762 C CA . ALA A 1 224 ? 35.244 -5.455 -30.327 1.00 95.44 224 ALA A CA 1
ATOM 1763 C C . ALA A 1 224 ? 35.881 -5.270 -28.944 1.00 95.44 224 ALA A C 1
ATOM 1765 O O . ALA A 1 224 ? 37.091 -5.094 -28.845 1.00 95.44 224 ALA A O 1
ATOM 1766 N N . VAL A 1 225 ? 35.089 -5.406 -27.874 1.00 95.00 225 VAL A N 1
ATOM 1767 C CA . VAL A 1 225 ? 35.591 -5.332 -26.492 1.00 95.00 225 VAL A CA 1
ATOM 1768 C C . VAL A 1 225 ? 36.681 -6.374 -26.235 1.00 95.00 225 VAL A C 1
ATOM 1770 O O . VAL A 1 225 ? 37.701 -6.052 -25.628 1.00 95.00 225 VAL A O 1
ATOM 1773 N N . LYS A 1 226 ? 36.491 -7.613 -26.709 1.00 95.50 226 LYS A N 1
ATOM 1774 C CA . LYS A 1 226 ? 37.483 -8.688 -26.570 1.00 95.50 226 LYS A CA 1
ATOM 1775 C C . LYS A 1 226 ? 38.690 -8.501 -27.489 1.00 95.50 226 LYS A C 1
ATOM 1777 O O . LYS A 1 226 ? 39.807 -8.695 -27.029 1.00 95.50 226 LYS A O 1
ATOM 1782 N N . ALA A 1 227 ? 38.476 -8.104 -28.743 1.00 96.62 227 ALA A N 1
ATOM 1783 C CA . ALA A 1 227 ? 39.547 -7.911 -29.720 1.00 96.62 227 ALA A CA 1
ATOM 1784 C C . ALA A 1 227 ? 40.485 -6.747 -29.357 1.00 96.62 227 ALA A C 1
ATOM 1786 O O . ALA A 1 227 ? 41.687 -6.841 -29.573 1.00 96.62 227 ALA A O 1
ATOM 1787 N N . LEU A 1 228 ? 39.940 -5.670 -28.783 1.00 96.31 228 LEU A N 1
ATOM 1788 C CA . LEU A 1 228 ? 40.680 -4.460 -28.405 1.00 96.31 228 LEU A CA 1
ATOM 1789 C C . LEU A 1 228 ? 41.065 -4.421 -26.914 1.00 96.31 228 LEU A C 1
ATOM 1791 O O . LEU A 1 228 ? 41.616 -3.428 -26.452 1.00 96.31 228 LEU A O 1
ATOM 1795 N N . ASN A 1 229 ? 40.757 -5.476 -26.151 1.00 94.38 229 ASN A N 1
ATOM 1796 C CA . ASN A 1 229 ? 41.011 -5.581 -24.709 1.00 94.38 229 ASN A CA 1
ATOM 1797 C C . ASN A 1 229 ? 40.481 -4.388 -23.873 1.00 94.38 229 ASN A C 1
ATOM 1799 O O . ASN A 1 229 ? 41.094 -3.977 -22.891 1.00 94.38 229 ASN A O 1
ATOM 1803 N N . LEU A 1 230 ? 39.303 -3.854 -24.220 1.00 94.75 230 LEU A N 1
ATOM 1804 C CA . LEU A 1 230 ? 38.698 -2.664 -23.584 1.00 94.75 230 LEU A CA 1
ATOM 1805 C C . LEU A 1 230 ? 38.046 -2.941 -22.212 1.00 94.75 230 LEU A C 1
ATOM 1807 O O . LEU A 1 230 ? 37.256 -2.142 -21.712 1.00 94.75 230 LEU A O 1
ATOM 1811 N N . GLY A 1 231 ? 38.313 -4.102 -21.610 1.00 92.12 231 GLY A N 1
ATOM 1812 C CA . GLY A 1 231 ? 37.598 -4.573 -20.423 1.00 92.12 231 GLY A CA 1
ATOM 1813 C C . GLY A 1 231 ? 37.842 -3.742 -19.160 1.00 92.12 231 GLY A C 1
ATOM 1814 O O . GLY A 1 231 ? 36.922 -3.599 -18.360 1.00 92.12 231 GLY A O 1
ATOM 1815 N N . SER A 1 232 ? 39.051 -3.205 -18.969 1.00 91.44 232 SER A N 1
ATOM 1816 C CA . SER A 1 232 ? 39.376 -2.335 -17.827 1.00 91.44 232 SER A CA 1
ATOM 1817 C C . SER A 1 232 ? 38.697 -0.971 -17.946 1.00 91.44 232 SER A C 1
ATOM 1819 O O . SER A 1 232 ? 37.996 -0.564 -17.033 1.00 91.44 232 SER A O 1
ATOM 1821 N N . GLU A 1 233 ? 38.789 -0.323 -19.107 1.00 91.25 233 GLU A N 1
ATOM 1822 C CA . GLU A 1 233 ? 38.150 0.978 -19.359 1.00 91.25 233 GLU A CA 1
ATOM 1823 C C . GLU A 1 233 ? 36.622 0.913 -19.182 1.00 91.25 233 GLU A C 1
ATOM 1825 O O . GLU A 1 233 ? 35.994 1.754 -18.537 1.00 91.25 233 GLU A O 1
ATOM 1830 N N . LEU A 1 234 ? 35.989 -0.131 -19.730 1.00 93.62 234 LEU A N 1
ATOM 1831 C CA . LEU A 1 234 ? 34.545 -0.321 -19.585 1.00 93.62 234 LEU A CA 1
ATOM 1832 C C . LEU A 1 234 ? 34.135 -0.656 -18.149 1.00 93.62 234 LEU A C 1
ATOM 1834 O O . LEU A 1 234 ? 33.011 -0.327 -17.761 1.00 93.62 234 LEU A O 1
ATOM 1838 N N . ARG A 1 235 ? 35.024 -1.277 -17.364 1.00 94.31 235 ARG A N 1
ATOM 1839 C CA . ARG A 1 235 ? 34.794 -1.525 -15.940 1.00 94.31 235 ARG A CA 1
ATOM 1840 C C . ARG A 1 235 ? 34.686 -0.209 -15.184 1.00 94.31 235 ARG A C 1
ATOM 1842 O O . ARG A 1 235 ? 33.678 -0.024 -14.518 1.00 94.31 235 ARG A O 1
ATOM 1849 N N . ASP A 1 236 ? 35.622 0.717 -15.357 1.00 94.56 236 ASP A N 1
ATOM 1850 C CA . ASP A 1 236 ? 35.613 1.997 -14.633 1.00 94.56 236 ASP A CA 1
ATOM 1851 C C . ASP A 1 236 ? 34.358 2.825 -14.968 1.00 94.56 236 ASP A C 1
ATOM 1853 O O . ASP A 1 236 ? 33.690 3.391 -14.091 1.00 94.56 236 ASP A O 1
ATOM 1857 N N . ARG A 1 237 ? 33.953 2.819 -16.247 1.00 94.38 237 ARG A N 1
ATOM 1858 C CA . ARG A 1 237 ? 32.693 3.438 -16.697 1.00 94.38 237 ARG A CA 1
ATOM 1859 C C . ARG A 1 237 ? 31.471 2.771 -16.066 1.00 94.38 237 ARG A C 1
ATOM 1861 O O . ARG A 1 237 ? 30.529 3.465 -15.671 1.00 94.38 237 ARG A O 1
ATOM 1868 N N . TRP A 1 238 ? 31.464 1.441 -15.979 1.00 94.75 238 TRP A N 1
ATOM 1869 C CA . TRP A 1 238 ? 30.375 0.693 -15.355 1.00 94.75 238 TRP A CA 1
ATOM 1870 C C . TRP A 1 238 ? 30.317 0.926 -13.846 1.00 94.75 238 TRP A C 1
ATOM 1872 O O . TRP A 1 238 ? 29.238 1.224 -13.340 1.00 94.75 238 TRP A O 1
ATOM 1882 N N . GLU A 1 239 ? 31.449 0.877 -13.146 1.00 96.12 239 GLU A N 1
ATOM 1883 C CA . GLU A 1 239 ? 31.549 1.132 -11.707 1.00 96.12 239 GLU A CA 1
ATOM 1884 C C . GLU A 1 239 ? 31.058 2.539 -11.362 1.00 96.12 239 GLU A C 1
ATOM 1886 O O . GLU A 1 239 ? 30.280 2.703 -10.426 1.00 96.12 239 GLU A O 1
ATOM 1891 N N . THR A 1 240 ? 31.391 3.541 -12.181 1.00 96.12 240 THR A N 1
ATOM 1892 C CA . THR A 1 240 ? 30.882 4.910 -12.015 1.00 96.12 240 THR A CA 1
ATOM 1893 C C . THR A 1 240 ? 29.353 4.971 -12.137 1.00 96.12 240 THR A C 1
ATOM 1895 O O . THR A 1 240 ? 28.675 5.518 -11.263 1.00 96.12 240 THR A O 1
ATOM 1898 N N . ARG A 1 241 ? 28.766 4.380 -13.192 1.00 95.06 241 ARG A N 1
ATOM 1899 C CA . ARG A 1 241 ? 27.298 4.373 -13.391 1.00 95.06 241 ARG A CA 1
ATOM 1900 C C . ARG A 1 241 ? 26.571 3.540 -12.334 1.00 95.06 241 ARG A C 1
ATOM 1902 O O . ARG A 1 241 ? 25.492 3.921 -11.871 1.00 95.06 241 ARG A O 1
ATOM 1909 N N . GLN A 1 242 ? 27.165 2.424 -11.927 1.00 95.88 242 GLN A N 1
ATOM 1910 C CA . GLN A 1 242 ? 26.652 1.583 -10.854 1.00 95.88 242 GLN A CA 1
ATOM 1911 C C . GLN A 1 242 ? 26.720 2.316 -9.510 1.00 95.88 242 GLN A C 1
ATOM 1913 O O . GLN A 1 242 ? 25.743 2.281 -8.767 1.00 95.88 242 GLN A O 1
ATOM 1918 N N . GLY A 1 243 ? 27.801 3.048 -9.230 1.00 96.94 243 GLY A N 1
ATOM 1919 C CA . GLY A 1 243 ? 27.935 3.904 -8.053 1.00 96.94 243 GLY A CA 1
ATOM 1920 C C . GLY A 1 243 ? 26.813 4.937 -7.973 1.00 96.94 243 GLY A C 1
ATOM 1921 O O . GLY A 1 243 ? 26.106 4.994 -6.969 1.00 96.94 243 GLY A O 1
ATOM 1922 N N . VAL A 1 244 ? 26.550 5.669 -9.064 1.00 96.44 244 VAL A N 1
ATOM 1923 C CA . VAL A 1 244 ? 25.418 6.614 -9.139 1.00 96.44 244 VAL A CA 1
ATOM 1924 C C . VAL A 1 244 ? 24.083 5.910 -8.883 1.00 96.44 244 VAL A C 1
ATOM 1926 O O . VAL A 1 244 ? 23.267 6.406 -8.105 1.00 96.44 244 VAL A O 1
ATOM 1929 N N . THR A 1 245 ? 23.861 4.746 -9.497 1.00 94.88 245 THR A N 1
ATOM 1930 C CA . THR A 1 245 ? 22.637 3.951 -9.309 1.00 94.88 245 THR A CA 1
ATOM 1931 C C . THR A 1 245 ? 22.440 3.566 -7.841 1.00 94.88 245 THR A C 1
ATOM 1933 O O . THR A 1 245 ? 21.361 3.778 -7.286 1.00 94.88 245 THR A O 1
ATOM 1936 N N . VAL A 1 246 ? 23.493 3.072 -7.185 1.00 96.25 246 VAL A N 1
ATOM 1937 C CA . VAL A 1 246 ? 23.476 2.699 -5.764 1.00 96.25 246 VAL A CA 1
ATOM 1938 C C . VAL A 1 246 ? 23.211 3.918 -4.882 1.00 96.25 246 VAL A C 1
ATOM 1940 O O . VAL A 1 246 ? 22.315 3.870 -4.043 1.00 96.25 246 VAL A O 1
ATOM 1943 N N . THR A 1 247 ? 23.905 5.040 -5.094 1.00 97.19 247 THR A N 1
ATOM 1944 C CA . THR A 1 247 ? 23.692 6.269 -4.313 1.00 97.19 247 THR A CA 1
ATOM 1945 C C . THR A 1 247 ? 22.264 6.800 -4.459 1.00 97.19 247 THR A C 1
ATOM 1947 O O . THR A 1 247 ? 21.649 7.204 -3.467 1.00 97.19 247 THR A O 1
ATOM 1950 N N . ARG A 1 248 ? 21.694 6.776 -5.673 1.00 95.00 248 ARG A N 1
ATOM 1951 C CA . ARG A 1 248 ? 20.292 7.165 -5.913 1.00 95.00 248 ARG A CA 1
ATOM 1952 C C . ARG A 1 248 ? 19.315 6.212 -5.224 1.00 95.00 248 ARG A C 1
ATOM 1954 O O . ARG A 1 248 ? 18.351 6.687 -4.624 1.00 95.00 248 ARG A O 1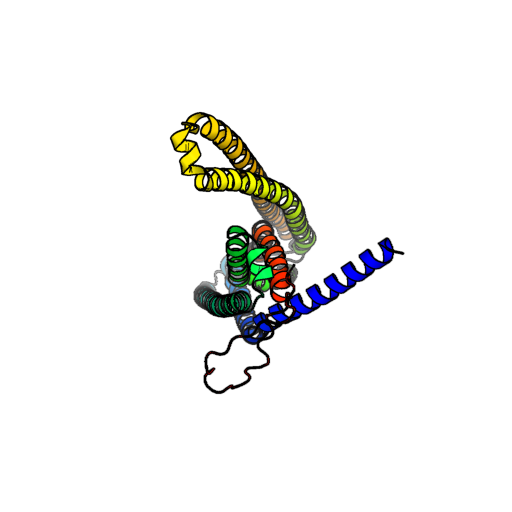
ATOM 1961 N N . GLY A 1 249 ? 19.589 4.908 -5.253 1.00 92.25 249 GLY A N 1
ATOM 1962 C CA . GLY A 1 249 ? 18.807 3.895 -4.543 1.00 92.25 249 GLY A CA 1
ATOM 1963 C C . GLY A 1 249 ? 18.825 4.086 -3.024 1.00 92.25 249 GLY A C 1
ATOM 1964 O O . GLY A 1 249 ? 17.764 4.091 -2.401 1.00 92.25 249 GLY A O 1
ATOM 1965 N N . ILE A 1 250 ? 20.001 4.340 -2.435 1.00 96.12 250 ILE A N 1
ATOM 1966 C CA . ILE A 1 250 ? 20.155 4.646 -1.001 1.00 96.12 250 ILE A CA 1
ATOM 1967 C C . ILE A 1 250 ? 19.404 5.929 -0.642 1.00 96.12 250 ILE A C 1
ATOM 1969 O O . ILE A 1 250 ? 18.645 5.943 0.321 1.00 96.12 250 ILE A O 1
ATOM 1973 N N . THR A 1 251 ? 19.555 6.991 -1.440 1.00 94.88 251 THR A N 1
ATOM 1974 C CA . THR A 1 251 ? 18.858 8.269 -1.211 1.00 94.88 251 THR A CA 1
ATOM 1975 C C . THR A 1 251 ? 17.340 8.079 -1.230 1.00 94.88 251 THR A C 1
ATOM 1977 O O . THR A 1 251 ? 16.644 8.565 -0.341 1.00 94.88 251 THR A O 1
ATOM 1980 N N . ARG A 1 252 ? 16.811 7.324 -2.205 1.00 91.50 252 ARG A N 1
ATOM 1981 C CA . ARG A 1 252 ? 15.383 6.981 -2.253 1.00 91.50 252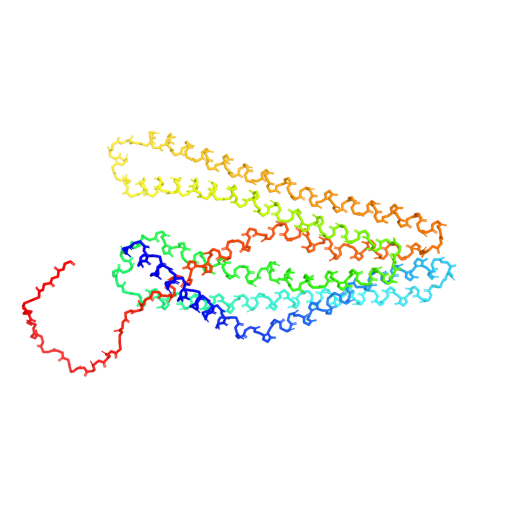 ARG A CA 1
ATOM 1982 C C . ARG A 1 252 ? 14.959 6.178 -1.023 1.00 91.50 252 ARG A C 1
ATOM 1984 O O . ARG A 1 252 ? 13.893 6.453 -0.476 1.00 91.50 252 ARG A O 1
ATOM 1991 N N . GLY A 1 253 ? 15.754 5.181 -0.632 1.00 90.38 253 GLY A N 1
ATOM 1992 C CA . GLY A 1 253 ? 15.521 4.363 0.559 1.00 90.38 253 GLY A CA 1
ATOM 1993 C C . GLY A 1 253 ? 15.406 5.225 1.812 1.00 90.38 253 GLY A C 1
ATOM 1994 O O . GLY A 1 253 ? 14.366 5.214 2.456 1.00 90.38 253 GLY A O 1
ATOM 1995 N N . ALA A 1 254 ? 16.394 6.085 2.056 1.00 94.88 254 ALA A N 1
ATOM 1996 C CA . ALA A 1 254 ? 16.405 6.999 3.193 1.00 94.88 254 ALA A CA 1
ATOM 1997 C C . ALA A 1 254 ? 15.177 7.927 3.222 1.00 94.88 254 ALA A C 1
ATOM 1999 O O . ALA A 1 254 ? 14.560 8.098 4.271 1.00 94.88 254 ALA A O 1
ATOM 2000 N N . ILE A 1 255 ? 14.770 8.488 2.073 1.00 91.94 255 ILE A N 1
ATOM 2001 C CA . ILE A 1 255 ? 13.546 9.303 1.985 1.00 91.94 255 ILE A CA 1
ATOM 2002 C C . ILE A 1 255 ? 12.318 8.469 2.372 1.00 91.94 255 ILE A C 1
ATOM 2004 O O . ILE A 1 255 ? 11.500 8.921 3.168 1.00 91.94 255 ILE A O 1
ATOM 2008 N N . ASN A 1 256 ? 12.182 7.256 1.829 1.00 89.62 256 ASN A N 1
ATOM 2009 C CA . ASN A 1 256 ? 11.080 6.355 2.166 1.00 89.62 256 ASN A CA 1
ATOM 2010 C C . ASN A 1 256 ? 11.045 6.034 3.669 1.00 89.62 256 ASN A C 1
ATOM 2012 O O . ASN A 1 256 ? 9.977 6.096 4.279 1.00 89.62 256 ASN A O 1
ATOM 2016 N N . ASP A 1 257 ? 12.200 5.745 4.262 1.00 92.06 257 ASP A N 1
ATOM 2017 C CA . ASP A 1 257 ? 12.317 5.366 5.669 1.00 92.06 257 ASP A CA 1
ATOM 2018 C C . ASP A 1 257 ? 11.912 6.516 6.595 1.00 92.06 257 ASP A C 1
ATOM 2020 O O . ASP A 1 257 ? 11.163 6.299 7.544 1.00 92.06 257 ASP A O 1
ATOM 2024 N N . VAL A 1 258 ? 12.285 7.761 6.271 1.00 94.44 258 VAL A N 1
ATOM 2025 C CA . VAL A 1 258 ? 11.835 8.954 7.012 1.00 94.44 258 VAL A CA 1
ATOM 2026 C C . VAL A 1 258 ? 10.308 9.045 7.059 1.00 94.44 258 VAL A C 1
ATOM 2028 O O . VAL A 1 258 ? 9.746 9.291 8.128 1.00 94.44 258 VAL A O 1
ATOM 2031 N N . TYR A 1 259 ? 9.612 8.818 5.940 1.00 92.00 259 TYR A N 1
ATOM 2032 C CA . TYR A 1 259 ? 8.144 8.867 5.909 1.00 92.00 259 TYR A CA 1
ATOM 2033 C C . TYR A 1 259 ? 7.496 7.682 6.629 1.00 92.00 259 TYR A C 1
ATOM 2035 O O . TYR A 1 259 ? 6.508 7.874 7.339 1.00 92.00 259 TYR A O 1
ATOM 2043 N N . MET A 1 260 ? 8.054 6.477 6.495 1.00 90.25 260 MET A N 1
ATOM 2044 C CA . MET A 1 260 ? 7.570 5.302 7.225 1.00 90.25 260 MET A CA 1
ATOM 2045 C C . MET A 1 260 ? 7.726 5.482 8.740 1.00 90.25 260 MET A C 1
ATOM 2047 O O . MET A 1 260 ? 6.768 5.269 9.483 1.00 90.25 260 MET A O 1
ATOM 2051 N N . HIS A 1 261 ? 8.890 5.948 9.200 1.00 93.69 261 HIS A N 1
ATOM 2052 C CA . HIS A 1 261 ? 9.141 6.239 10.614 1.00 93.69 261 HIS A CA 1
ATOM 2053 C C . HIS A 1 261 ? 8.264 7.384 11.127 1.00 93.69 261 HIS A C 1
ATOM 2055 O O . HIS A 1 261 ? 7.742 7.301 12.234 1.00 93.69 261 HIS A O 1
ATOM 2061 N N . SER A 1 262 ? 8.021 8.409 10.306 1.00 94.50 262 SER A N 1
ATOM 2062 C CA . SER A 1 262 ? 7.088 9.493 10.636 1.00 94.50 262 SER A CA 1
ATOM 2063 C C . SER A 1 262 ? 5.652 8.979 10.814 1.00 94.50 262 SER A C 1
ATOM 2065 O O . SER A 1 262 ? 4.954 9.417 11.724 1.00 94.50 262 SER A O 1
ATOM 2067 N N . GLY A 1 263 ? 5.216 7.999 10.012 1.00 92.69 263 GLY A N 1
ATOM 2068 C CA . GLY A 1 263 ? 3.917 7.336 10.180 1.00 92.69 263 GLY A CA 1
ATOM 2069 C C . GLY A 1 263 ? 3.825 6.531 11.480 1.00 92.69 263 GLY A C 1
ATOM 2070 O O . GLY A 1 263 ? 2.807 6.586 12.175 1.00 92.69 263 GLY A O 1
ATOM 2071 N N . MET A 1 264 ? 4.898 5.826 11.855 1.00 93.12 264 MET A N 1
ATOM 2072 C CA . MET A 1 264 ? 4.983 5.122 13.144 1.00 93.12 264 MET A CA 1
ATOM 2073 C C . MET A 1 264 ? 4.966 6.101 14.323 1.00 93.12 264 MET A C 1
ATOM 2075 O O . MET A 1 264 ? 4.213 5.900 15.275 1.00 93.12 264 MET A O 1
ATOM 2079 N N . MET A 1 265 ? 5.732 7.190 14.237 1.00 95.69 265 MET A N 1
ATOM 2080 C CA . MET A 1 265 ? 5.748 8.256 15.238 1.00 95.69 265 MET A CA 1
ATOM 2081 C C . MET A 1 265 ? 4.359 8.882 15.402 1.00 95.69 265 MET A C 1
ATOM 2083 O O . MET A 1 265 ? 3.879 8.995 16.524 1.00 95.69 265 MET A O 1
ATOM 2087 N N . LEU A 1 266 ? 3.674 9.217 14.303 1.00 95.50 266 LEU A N 1
ATOM 2088 C CA . LEU A 1 266 ? 2.313 9.760 14.340 1.00 95.50 266 LEU A CA 1
ATOM 2089 C C . LEU A 1 266 ? 1.311 8.771 14.957 1.00 95.50 266 LEU A C 1
ATOM 2091 O O . LEU A 1 266 ? 0.401 9.181 15.677 1.00 95.50 266 LEU A O 1
ATOM 2095 N N . SER A 1 267 ? 1.503 7.468 14.734 1.00 94.75 267 SER A N 1
ATOM 2096 C CA . SER A 1 267 ? 0.699 6.414 15.370 1.00 94.75 267 SER A CA 1
ATOM 2097 C C . SER A 1 267 ? 0.912 6.373 16.888 1.00 94.75 267 SER A C 1
ATOM 2099 O O . SER A 1 267 ? -0.053 6.266 17.642 1.00 94.75 267 SER A O 1
ATOM 2101 N N . MET A 1 268 ? 2.161 6.503 17.347 1.00 95.62 268 MET A N 1
ATOM 2102 C CA . MET A 1 268 ? 2.491 6.559 18.777 1.00 95.62 268 MET A CA 1
ATOM 2103 C C . MET A 1 268 ? 1.967 7.836 19.432 1.00 95.62 268 MET A C 1
ATOM 2105 O O . MET A 1 268 ? 1.363 7.769 20.498 1.00 95.62 268 MET A O 1
ATOM 2109 N N . ILE A 1 269 ? 2.123 8.985 18.770 1.00 96.69 269 ILE A N 1
ATOM 2110 C CA . ILE A 1 269 ? 1.553 10.259 19.223 1.00 96.69 269 ILE A CA 1
ATOM 2111 C C . ILE A 1 269 ? 0.037 10.141 19.334 1.00 96.69 269 ILE A C 1
ATOM 2113 O O . ILE A 1 269 ? -0.516 10.530 20.352 1.00 96.69 269 ILE A O 1
ATOM 2117 N N . THR A 1 270 ? -0.629 9.543 18.343 1.00 96.12 270 THR A N 1
ATOM 2118 C CA . THR A 1 270 ? -2.076 9.296 18.394 1.00 96.12 270 THR A CA 1
ATOM 2119 C C . THR A 1 270 ? -2.463 8.503 19.637 1.00 96.12 270 THR A C 1
ATOM 2121 O O . THR A 1 270 ? -3.367 8.916 20.357 1.00 96.12 270 THR A O 1
ATOM 2124 N N . LEU A 1 271 ? -1.777 7.390 19.912 1.00 96.00 271 LEU A N 1
ATOM 2125 C CA . LEU A 1 271 ? -2.061 6.563 21.083 1.00 96.00 271 LEU A CA 1
ATOM 2126 C C . LEU A 1 271 ? -1.864 7.343 22.390 1.00 96.00 271 LEU A C 1
ATOM 2128 O O . LEU A 1 271 ? -2.716 7.273 23.276 1.00 96.00 271 LEU A O 1
ATOM 2132 N N . ILE A 1 272 ? -0.769 8.102 22.499 1.00 97.00 272 ILE A N 1
ATOM 2133 C CA . ILE A 1 272 ? -0.476 8.941 23.667 1.00 97.00 272 ILE A CA 1
ATOM 2134 C C . ILE A 1 272 ? -1.559 10.012 23.826 1.00 97.00 272 ILE A C 1
ATOM 2136 O O . ILE A 1 272 ? -2.165 10.097 24.886 1.00 97.00 272 ILE A O 1
ATOM 2140 N N . SER A 1 273 ? -1.867 10.778 22.778 1.00 96.81 273 SER A N 1
ATOM 2141 C CA . SER A 1 273 ? -2.869 11.849 22.812 1.00 96.81 273 SER A CA 1
ATOM 2142 C C . SER A 1 273 ? -4.267 11.333 23.149 1.00 96.81 273 SER A C 1
ATOM 2144 O O . SER A 1 273 ? -4.917 11.894 24.028 1.00 96.81 273 SER A O 1
ATOM 2146 N N . MET A 1 274 ? -4.714 10.249 22.507 1.00 96.50 274 MET A N 1
ATOM 2147 C CA . MET A 1 274 ? -6.009 9.618 22.794 1.00 96.50 274 MET A CA 1
ATOM 2148 C C . MET A 1 274 ? -6.086 9.153 24.247 1.00 96.50 274 MET A C 1
ATOM 2150 O O . MET A 1 274 ? -7.077 9.408 24.925 1.00 96.50 274 MET A O 1
ATOM 2154 N N . THR A 1 275 ? -5.023 8.521 24.748 1.00 96.69 275 THR A N 1
ATOM 2155 C CA . THR A 1 275 ? -4.978 8.020 26.127 1.00 96.69 275 THR A CA 1
ATOM 2156 C C . THR A 1 275 ? -4.915 9.156 27.145 1.00 96.69 275 THR A C 1
ATOM 2158 O O . THR A 1 275 ? -5.612 9.095 28.150 1.00 96.69 275 THR A O 1
ATOM 2161 N N . SER A 1 276 ? -4.134 10.210 26.896 1.00 97.19 276 SER A N 1
ATOM 2162 C CA . SER A 1 276 ? -4.021 11.358 27.801 1.00 97.19 276 SER A CA 1
ATOM 2163 C C . SER A 1 276 ? -5.319 12.160 27.887 1.00 97.19 276 SER A C 1
ATOM 2165 O O . SER A 1 276 ? -5.786 12.427 28.989 1.00 97.19 276 SER A O 1
ATOM 2167 N N . VAL A 1 277 ? -5.930 12.510 26.749 1.00 97.38 277 VAL A N 1
ATOM 2168 C CA . VAL A 1 277 ? -7.219 13.228 26.739 1.00 97.38 277 VAL A CA 1
ATOM 2169 C C . VAL A 1 277 ? -8.332 12.333 27.281 1.00 97.38 277 VAL A C 1
ATOM 2171 O O . VAL A 1 277 ? -9.162 12.787 28.061 1.00 97.38 277 VAL A O 1
ATOM 2174 N N . GLY A 1 278 ? -8.313 11.044 26.941 1.00 97.19 278 GLY A N 1
ATOM 2175 C CA . GLY A 1 278 ? -9.255 10.069 27.477 1.00 97.19 278 GLY A CA 1
ATOM 2176 C C . GLY A 1 278 ? -9.153 9.904 28.990 1.00 97.19 278 GLY A C 1
ATOM 2177 O O . GLY A 1 278 ? -10.174 9.824 29.658 1.00 97.19 278 GLY A O 1
ATOM 2178 N N . ALA A 1 279 ? -7.943 9.903 29.553 1.00 97.25 279 ALA A N 1
ATOM 2179 C CA . ALA A 1 279 ? -7.751 9.832 30.998 1.00 97.25 279 ALA A CA 1
ATOM 2180 C C . ALA A 1 279 ? -8.358 11.045 31.718 1.00 97.25 279 ALA A C 1
ATOM 2182 O O . ALA A 1 279 ? -8.999 10.865 32.749 1.00 97.25 279 ALA A O 1
ATOM 2183 N N . LEU A 1 280 ? -8.210 12.254 31.161 1.00 97.06 280 LEU A N 1
ATOM 2184 C CA . LEU A 1 280 ? -8.863 13.457 31.691 1.00 97.06 280 LEU A CA 1
ATOM 2185 C C . LEU A 1 280 ? -10.392 13.330 31.630 1.00 97.06 280 LEU A C 1
ATOM 2187 O O . LEU A 1 280 ? -11.054 13.504 32.643 1.00 97.06 280 LEU A O 1
ATOM 2191 N N . ALA A 1 281 ? -10.942 12.895 30.495 1.00 97.06 281 ALA A N 1
ATOM 2192 C CA . ALA A 1 281 ? -12.383 12.682 30.347 1.00 97.06 281 ALA A CA 1
ATOM 2193 C C . ALA A 1 281 ? -12.946 11.584 31.276 1.00 97.06 281 ALA A C 1
ATOM 2195 O O . ALA A 1 281 ? -14.106 11.645 31.675 1.00 97.06 281 ALA A O 1
ATOM 2196 N N . ILE A 1 282 ? -12.143 10.575 31.640 1.00 97.06 282 ILE A N 1
ATOM 2197 C CA . ILE A 1 282 ? -12.517 9.581 32.661 1.00 97.06 282 ILE A CA 1
ATOM 2198 C C . ILE A 1 282 ? -12.561 10.225 34.051 1.00 97.06 282 ILE A C 1
ATOM 2200 O O . ILE A 1 282 ? -13.482 9.946 34.817 1.00 97.06 282 ILE A O 1
ATOM 2204 N N . ILE A 1 283 ? -11.582 11.076 34.386 1.00 96.81 283 ILE A N 1
ATOM 2205 C CA . ILE A 1 283 ? -11.556 11.819 35.658 1.00 96.81 283 ILE A CA 1
ATOM 2206 C C . ILE A 1 283 ? -12.791 12.723 35.767 1.00 96.81 283 ILE A C 1
ATOM 2208 O O . ILE A 1 283 ? -13.427 12.753 36.821 1.00 96.81 283 ILE A O 1
ATOM 2212 N N . ASP A 1 284 ? -13.173 13.363 34.662 1.00 96.69 284 ASP A N 1
ATOM 2213 C CA . ASP A 1 284 ? -14.356 14.223 34.557 1.00 96.69 284 ASP A CA 1
ATOM 2214 C C . ASP A 1 284 ? -15.681 13.439 34.435 1.00 96.69 284 ASP A C 1
ATOM 2216 O O . ASP A 1 284 ? -16.749 14.032 34.317 1.00 96.69 284 ASP A O 1
ATOM 2220 N N . GLN A 1 285 ? -15.637 12.101 34.504 1.00 95.06 285 GLN A N 1
ATOM 2221 C CA . GLN A 1 285 ? -16.795 11.196 34.413 1.00 95.06 285 GLN A CA 1
ATOM 2222 C C . GLN A 1 285 ? -17.574 11.281 33.087 1.00 95.06 285 GLN A C 1
ATOM 2224 O O . GLN A 1 285 ? -18.714 10.823 33.001 1.00 95.06 285 GLN A O 1
ATOM 2229 N N . GLU A 1 286 ? -16.961 11.811 32.029 1.00 95.44 286 GLU A N 1
ATOM 2230 C CA . GLU A 1 286 ? -17.567 11.900 30.696 1.00 95.44 286 GLU A CA 1
ATOM 2231 C C . GLU A 1 286 ? -17.475 10.581 29.912 1.00 95.44 286 GLU A C 1
ATOM 2233 O O . GLU A 1 286 ? -18.215 10.370 28.949 1.00 95.44 286 GLU A O 1
ATOM 2238 N N . MET A 1 287 ? -16.556 9.687 30.294 1.00 95.88 287 MET A N 1
ATOM 2239 C CA . MET A 1 287 ? -16.390 8.375 29.667 1.00 95.88 287 MET A CA 1
ATOM 2240 C C . MET A 1 287 ? -15.858 7.312 30.639 1.00 95.88 287 MET A C 1
ATOM 2242 O O . MET A 1 287 ? -15.304 7.624 31.691 1.00 95.88 287 MET A O 1
ATOM 2246 N N . THR A 1 288 ? -15.995 6.033 30.278 1.00 95.69 288 THR A N 1
ATOM 2247 C CA . THR A 1 288 ? -15.513 4.894 31.083 1.00 95.69 288 THR A CA 1
ATOM 2248 C C . THR A 1 288 ? -14.117 4.431 30.655 1.00 95.69 288 THR A C 1
ATOM 2250 O O . THR A 1 288 ? -13.697 4.651 29.516 1.00 95.69 288 THR A O 1
ATOM 2253 N N . MET A 1 289 ? -13.410 3.692 31.521 1.00 94.50 289 MET A N 1
ATOM 2254 C CA . MET A 1 289 ? -12.164 3.016 31.122 1.00 94.50 289 MET A CA 1
ATOM 2255 C C . MET A 1 289 ? -12.374 2.055 29.944 1.00 94.50 289 MET A C 1
ATOM 2257 O O . MET A 1 289 ? -11.554 2.040 29.024 1.00 94.50 289 MET A O 1
ATOM 2261 N N . GLY A 1 290 ? -13.466 1.279 29.937 1.00 95.25 290 GLY A N 1
ATOM 2262 C CA . GLY A 1 290 ? -13.775 0.360 28.845 1.00 95.25 290 GLY A CA 1
ATOM 2263 C C . GLY A 1 290 ? -13.960 1.079 27.509 1.00 95.25 290 GLY A C 1
ATOM 2264 O O . GLY A 1 290 ? -13.441 0.614 26.492 1.00 95.25 290 GLY A O 1
ATOM 2265 N N . SER A 1 291 ? -14.621 2.242 27.512 1.00 96.19 291 SER A N 1
ATOM 2266 C CA . SER A 1 291 ? -14.812 3.066 26.313 1.00 96.19 291 SER A CA 1
ATOM 2267 C C . SER A 1 291 ? -13.495 3.599 25.737 1.00 96.19 291 SER A C 1
ATOM 2269 O O . SER A 1 291 ? -13.280 3.497 24.528 1.00 96.19 291 SER A O 1
ATOM 2271 N N . LEU A 1 292 ? -12.567 4.066 26.584 1.00 96.94 292 LEU A N 1
ATOM 2272 C CA . LEU A 1 292 ? -11.249 4.539 26.156 1.00 96.94 292 LEU A CA 1
ATOM 2273 C C . LEU A 1 292 ? -10.413 3.409 25.547 1.00 96.94 292 LEU A C 1
ATOM 2275 O O . LEU A 1 292 ? -9.818 3.573 24.479 1.00 96.94 292 LEU A O 1
ATOM 2279 N N . ILE A 1 293 ? -10.377 2.244 26.203 1.00 96.25 293 ILE A N 1
ATOM 2280 C CA . ILE A 1 293 ? -9.624 1.089 25.700 1.00 96.25 293 ILE A CA 1
ATOM 2281 C C . ILE A 1 293 ? -10.209 0.633 24.358 1.00 96.25 293 ILE A C 1
ATOM 2283 O O . ILE A 1 293 ? -9.464 0.453 23.392 1.00 96.25 293 ILE A O 1
ATOM 2287 N N . ALA A 1 294 ? -11.535 0.511 24.258 1.00 96.69 294 ALA A N 1
ATOM 2288 C CA . ALA A 1 294 ? -12.201 0.144 23.013 1.00 96.69 294 ALA A CA 1
ATOM 2289 C C . ALA A 1 294 ? -11.938 1.165 21.895 1.00 96.69 294 ALA A C 1
ATOM 2291 O O . ALA A 1 294 ? -11.624 0.770 20.771 1.00 96.69 294 ALA A O 1
ATOM 2292 N N . ALA A 1 295 ? -11.990 2.464 22.195 1.00 96.50 295 ALA A N 1
ATOM 2293 C CA . ALA A 1 295 ? -11.694 3.522 21.236 1.00 96.50 295 ALA A CA 1
ATOM 2294 C C . ALA A 1 295 ? -10.239 3.477 20.746 1.00 96.50 295 ALA A C 1
ATOM 2296 O O . ALA A 1 295 ? -9.999 3.589 19.544 1.00 96.50 295 ALA A O 1
ATOM 2297 N N . ASN A 1 296 ? -9.265 3.230 21.627 1.00 96.06 296 ASN A N 1
ATOM 2298 C CA . ASN A 1 296 ? -7.864 3.032 21.237 1.00 96.06 296 ASN A CA 1
ATOM 2299 C C . ASN A 1 296 ? -7.693 1.817 20.305 1.00 96.06 296 ASN A C 1
ATOM 2301 O O . ASN A 1 296 ? -7.000 1.898 19.287 1.00 96.06 296 ASN A O 1
ATOM 2305 N N . MET A 1 297 ? -8.378 0.705 20.591 1.00 96.06 297 MET A N 1
ATOM 2306 C CA . MET A 1 297 ? -8.365 -0.477 19.720 1.00 96.06 297 MET A CA 1
ATOM 2307 C C . MET A 1 297 ? -8.997 -0.186 18.355 1.00 96.06 297 MET A C 1
ATOM 2309 O O . MET A 1 297 ? -8.435 -0.561 17.326 1.00 96.06 297 MET A O 1
ATOM 2313 N N . LEU A 1 298 ? -10.130 0.519 18.314 1.00 96.31 298 LEU A N 1
ATOM 2314 C CA . LEU A 1 298 ? -10.782 0.923 17.064 1.00 96.31 298 LEU A CA 1
ATOM 2315 C C . LEU A 1 298 ? -9.942 1.930 16.272 1.00 96.31 298 LEU A C 1
ATOM 2317 O O . LEU A 1 298 ? -9.904 1.866 15.046 1.00 96.31 298 LEU A O 1
ATOM 2321 N N . THR A 1 299 ? -9.195 2.799 16.951 1.00 95.69 299 THR A N 1
ATOM 2322 C CA . THR A 1 299 ? -8.294 3.766 16.310 1.00 95.69 299 THR A CA 1
ATOM 2323 C C . THR A 1 299 ? -7.209 3.064 15.494 1.00 95.69 299 THR A C 1
ATOM 2325 O O . THR A 1 299 ? -6.847 3.532 14.414 1.00 95.69 299 THR A O 1
ATOM 2328 N N . SER A 1 300 ? -6.757 1.876 15.913 1.00 92.56 300 SER A N 1
ATOM 2329 C CA . SER A 1 300 ? -5.829 1.067 15.108 1.00 92.56 300 SER A CA 1
ATOM 2330 C C . SER A 1 300 ? -6.400 0.679 13.731 1.00 92.56 300 SER A C 1
ATOM 2332 O O . SER A 1 300 ? -5.648 0.598 12.759 1.00 92.56 300 SER A O 1
ATOM 2334 N N . ARG A 1 301 ? -7.731 0.524 13.612 1.00 93.81 301 ARG A N 1
ATOM 2335 C CA . ARG A 1 301 ? -8.431 0.242 12.343 1.00 93.81 301 ARG A CA 1
ATOM 2336 C C . ARG A 1 301 ? -8.492 1.450 11.411 1.00 93.81 301 ARG A C 1
ATOM 2338 O O . ARG A 1 301 ? -8.661 1.272 10.210 1.00 93.81 301 ARG A O 1
ATOM 2345 N N . ILE A 1 302 ? -8.312 2.655 11.947 1.00 94.50 302 ILE A N 1
ATOM 2346 C CA . ILE A 1 302 ? -8.171 3.897 11.179 1.00 94.50 302 ILE A CA 1
ATOM 2347 C C . ILE A 1 302 ? -6.704 4.092 10.776 1.00 94.50 302 ILE A C 1
ATOM 2349 O O . ILE A 1 302 ? -6.401 4.317 9.607 1.00 94.50 302 ILE A O 1
ATOM 2353 N N . ILE A 1 303 ? -5.775 3.944 11.723 1.00 92.31 303 ILE A N 1
ATOM 2354 C CA . ILE A 1 303 ? -4.341 4.179 11.497 1.00 92.31 303 ILE A CA 1
ATOM 2355 C C . ILE A 1 303 ? -3.749 3.197 10.484 1.00 92.31 303 ILE A C 1
ATOM 2357 O O . ILE A 1 303 ? -2.960 3.601 9.632 1.00 92.31 303 ILE A O 1
ATOM 2361 N N . GLN A 1 304 ? -4.101 1.910 10.554 1.00 90.94 304 GLN A N 1
ATOM 2362 C CA . GLN A 1 304 ? -3.512 0.885 9.689 1.00 90.94 304 GLN A CA 1
ATOM 2363 C C . GLN A 1 304 ? -3.669 1.194 8.184 1.00 90.94 304 GLN A C 1
ATOM 2365 O O . GLN A 1 304 ? -2.643 1.254 7.500 1.00 90.94 304 GLN A O 1
ATOM 2370 N N . PRO A 1 305 ? -4.882 1.423 7.639 1.00 90.94 305 PRO A N 1
ATOM 2371 C CA . PRO A 1 305 ? -5.037 1.786 6.230 1.00 90.94 305 PRO A CA 1
ATOM 2372 C C . PRO A 1 305 ? -4.396 3.143 5.911 1.00 90.94 305 PRO A C 1
ATOM 2374 O O . PRO A 1 305 ? -3.789 3.301 4.853 1.00 90.94 305 PRO A O 1
ATOM 2377 N N . MET A 1 306 ? -4.445 4.106 6.836 1.00 90.06 306 MET A N 1
ATOM 2378 C CA . MET A 1 306 ? -3.785 5.404 6.660 1.00 90.06 306 MET A CA 1
ATOM 2379 C C . MET A 1 306 ? -2.260 5.278 6.512 1.00 90.06 306 MET A C 1
ATOM 2381 O O . MET A 1 306 ? -1.665 5.899 5.634 1.00 90.06 306 MET A O 1
ATOM 2385 N N . SER A 1 307 ? -1.625 4.414 7.303 1.00 87.12 307 SER A N 1
ATOM 2386 C CA . SER A 1 307 ? -0.197 4.099 7.200 1.00 87.12 307 SER A CA 1
ATOM 2387 C C . SER A 1 307 ? 0.126 3.323 5.915 1.00 87.12 307 SER A C 1
ATOM 2389 O O . SER A 1 307 ? 1.097 3.623 5.218 1.00 87.12 307 SER A O 1
ATOM 2391 N N . GLN A 1 308 ? -0.734 2.378 5.517 1.00 87.88 308 GLN A N 1
ATOM 2392 C CA . GLN A 1 308 ? -0.578 1.640 4.258 1.00 87.88 308 GLN A CA 1
ATOM 2393 C C . GLN A 1 308 ? -0.662 2.539 3.018 1.00 87.88 308 GLN A C 1
ATOM 2395 O O . GLN A 1 308 ? 0.014 2.249 2.027 1.00 87.88 308 GLN A O 1
ATOM 2400 N N . LEU A 1 309 ? -1.441 3.627 3.051 1.00 84.75 309 LEU A N 1
ATOM 2401 C CA . LEU A 1 309 ? -1.497 4.601 1.953 1.00 84.75 309 LEU A CA 1
ATOM 2402 C C . LEU A 1 309 ? -0.135 5.243 1.682 1.00 84.75 309 LEU A C 1
ATOM 2404 O O . LEU A 1 309 ? 0.238 5.380 0.515 1.00 84.75 309 LEU A O 1
ATOM 2408 N N . VAL A 1 310 ? 0.625 5.569 2.735 1.00 80.31 310 VAL A N 1
ATOM 2409 C CA . VAL A 1 310 ? 1.983 6.132 2.626 1.00 80.31 310 VAL A CA 1
ATOM 2410 C C . VAL A 1 310 ? 2.882 5.190 1.815 1.00 80.31 310 VAL A C 1
ATOM 2412 O O . VAL A 1 310 ? 3.546 5.615 0.871 1.00 80.31 310 VAL A O 1
ATOM 2415 N N . GLY A 1 311 ? 2.848 3.887 2.117 1.00 75.81 311 GLY A N 1
ATOM 2416 C CA . GLY A 1 311 ? 3.669 2.880 1.433 1.00 75.81 311 GLY A CA 1
ATOM 2417 C C . GLY A 1 311 ? 3.158 2.458 0.047 1.00 75.81 311 GLY A C 1
ATOM 2418 O O . GLY A 1 311 ? 3.953 2.141 -0.843 1.00 75.81 311 GLY A O 1
ATOM 2419 N N . SER A 1 312 ? 1.839 2.470 -0.165 1.00 81.94 312 SER A N 1
ATOM 2420 C CA . SER A 1 312 ? 1.197 1.960 -1.390 1.00 81.94 312 SER A CA 1
ATOM 2421 C C . SER A 1 312 ? 1.235 2.949 -2.555 1.00 81.94 312 SER A C 1
ATOM 2423 O O . SER A 1 312 ? 0.989 2.570 -3.704 1.00 81.94 312 SER A O 1
ATOM 2425 N N . TRP A 1 313 ? 1.578 4.213 -2.299 1.00 75.00 313 TRP A N 1
ATOM 2426 C CA . TRP A 1 313 ? 1.526 5.260 -3.314 1.00 75.00 313 TRP A CA 1
ATOM 2427 C C . TRP A 1 313 ? 2.403 4.984 -4.541 1.00 75.00 313 TRP A C 1
ATOM 2429 O O . TRP A 1 313 ? 1.968 5.200 -5.672 1.00 75.00 313 TRP A O 1
ATOM 2439 N N . ARG A 1 314 ? 3.616 4.441 -4.353 1.00 75.31 314 ARG A N 1
ATOM 2440 C CA . ARG A 1 314 ? 4.502 4.065 -5.474 1.00 75.31 314 ARG A CA 1
ATOM 2441 C C . ARG A 1 314 ? 3.835 3.078 -6.422 1.00 75.31 314 ARG A C 1
ATOM 2443 O O . ARG A 1 314 ? 3.974 3.195 -7.636 1.00 75.31 314 ARG A O 1
ATOM 2450 N N . MET A 1 315 ? 3.117 2.109 -5.863 1.00 80.25 315 MET A N 1
ATOM 2451 C CA . MET A 1 315 ? 2.426 1.085 -6.635 1.00 80.25 315 MET A CA 1
ATOM 2452 C C . MET A 1 315 ? 1.292 1.706 -7.454 1.00 80.25 315 MET A C 1
ATOM 2454 O O . MET A 1 315 ? 1.178 1.423 -8.642 1.00 80.25 315 MET A O 1
ATOM 2458 N N . LEU A 1 316 ? 0.545 2.648 -6.871 1.00 81.12 316 LEU A N 1
ATOM 2459 C CA . LEU A 1 316 ? -0.491 3.413 -7.574 1.00 81.12 316 LEU A CA 1
ATOM 2460 C C . LEU A 1 316 ? 0.083 4.335 -8.665 1.00 81.12 316 LEU A C 1
ATOM 2462 O O . LEU A 1 316 ? -0.470 4.419 -9.761 1.00 81.12 316 LEU A O 1
ATOM 2466 N N . ALA A 1 317 ? 1.215 4.996 -8.409 1.00 79.25 317 ALA A N 1
ATOM 2467 C CA . ALA A 1 317 ? 1.898 5.821 -9.405 1.00 79.25 317 ALA A CA 1
ATOM 2468 C C . ALA A 1 317 ? 2.432 4.971 -10.574 1.00 79.25 317 ALA A C 1
ATOM 2470 O O . ALA A 1 317 ? 2.233 5.320 -11.743 1.00 79.25 317 ALA A O 1
ATOM 2471 N N . ARG A 1 318 ? 3.044 3.815 -10.271 1.00 81.69 318 ARG A N 1
ATOM 2472 C CA . ARG A 1 318 ? 3.485 2.838 -11.275 1.00 81.69 318 ARG A CA 1
ATOM 2473 C C . ARG A 1 318 ? 2.300 2.333 -12.089 1.00 81.69 318 ARG A C 1
ATOM 2475 O O . ARG A 1 318 ? 2.394 2.352 -13.316 1.00 81.69 318 ARG A O 1
ATOM 2482 N N . LEU A 1 319 ? 1.195 1.968 -11.437 1.00 86.38 319 LEU A N 1
ATOM 2483 C CA . LEU A 1 319 ? -0.052 1.569 -12.088 1.00 86.38 319 LEU A CA 1
ATOM 2484 C C . LEU A 1 319 ? -0.522 2.640 -13.071 1.00 86.38 319 LEU A C 1
ATOM 2486 O O . LEU A 1 319 ? -0.701 2.334 -14.243 1.00 86.38 319 LEU A O 1
ATOM 2490 N N . ARG A 1 320 ? -0.647 3.898 -12.630 1.00 85.25 320 ARG A N 1
ATOM 2491 C CA . ARG A 1 320 ? -1.084 5.008 -13.491 1.00 85.25 320 ARG A CA 1
ATOM 2492 C C . ARG A 1 320 ? -0.198 5.153 -14.728 1.00 85.25 320 ARG A C 1
ATOM 2494 O O . ARG A 1 320 ? -0.709 5.265 -15.836 1.00 85.25 320 ARG A O 1
ATOM 2501 N N . SER A 1 321 ? 1.123 5.116 -14.547 1.00 82.94 321 SER A N 1
ATOM 2502 C CA . SER A 1 321 ? 2.065 5.221 -15.668 1.00 82.94 321 SER A CA 1
ATOM 2503 C C . SER A 1 321 ? 1.988 4.024 -16.628 1.00 82.94 321 SER A C 1
ATOM 2505 O O . SER A 1 321 ? 2.118 4.199 -17.836 1.00 82.94 321 SER A O 1
ATOM 2507 N N . SER A 1 322 ? 1.742 2.823 -16.096 1.00 88.50 322 SER A N 1
ATOM 2508 C CA . SER A 1 322 ? 1.638 1.579 -16.869 1.00 88.50 322 SER A CA 1
ATOM 2509 C C . SER A 1 322 ? 0.331 1.538 -17.659 1.00 88.50 322 SER A C 1
ATOM 2511 O O . SER A 1 322 ? 0.342 1.213 -18.840 1.00 88.50 322 SER A O 1
ATOM 2513 N N . ILE A 1 323 ? -0.782 1.953 -17.040 1.00 89.31 323 ILE A N 1
ATOM 2514 C CA . ILE A 1 323 ? -2.074 2.122 -17.715 1.00 89.31 323 ILE A CA 1
ATOM 2515 C C . ILE A 1 323 ? -1.927 3.100 -18.875 1.00 89.31 323 ILE A C 1
ATOM 2517 O O . ILE A 1 323 ? -2.368 2.771 -19.970 1.00 89.31 323 ILE A O 1
ATOM 2521 N N . GLN A 1 324 ? -1.284 4.256 -18.673 1.00 87.12 324 GLN A N 1
ATOM 2522 C CA . GLN A 1 324 ? -1.107 5.230 -19.752 1.00 87.12 324 GLN A CA 1
ATOM 2523 C C . GLN A 1 324 ? -0.348 4.623 -20.940 1.00 87.12 324 GLN A C 1
ATOM 2525 O O . GLN A 1 324 ? -0.868 4.623 -22.049 1.00 87.12 324 GLN A O 1
ATOM 2530 N N . ARG A 1 325 ? 0.824 4.012 -20.703 1.00 87.38 325 ARG A N 1
ATOM 2531 C CA . ARG A 1 325 ? 1.633 3.403 -21.777 1.00 87.38 325 ARG A CA 1
ATOM 2532 C C . ARG A 1 325 ? 0.904 2.280 -22.515 1.00 87.38 325 ARG A C 1
ATOM 2534 O O . ARG A 1 325 ? 0.991 2.190 -23.736 1.00 87.38 325 ARG A O 1
ATOM 2541 N N . LEU A 1 326 ? 0.171 1.433 -21.792 1.00 90.25 326 LEU A N 1
ATOM 2542 C CA . LEU A 1 326 ? -0.636 0.376 -22.407 1.00 90.25 326 LEU A CA 1
ATOM 2543 C C . LEU A 1 326 ? -1.805 0.950 -23.210 1.00 90.25 326 LEU A C 1
ATOM 2545 O O . LEU A 1 326 ? -2.133 0.420 -24.266 1.00 90.25 326 LEU A O 1
ATOM 2549 N N . SER A 1 327 ? -2.414 2.037 -22.744 1.00 89.62 327 SER A N 1
ATOM 2550 C CA . SER A 1 327 ? -3.499 2.709 -23.465 1.00 89.62 327 SER A CA 1
ATOM 2551 C C . SER A 1 327 ? -3.011 3.315 -24.771 1.00 89.62 327 SER A C 1
ATOM 2553 O O . SER A 1 327 ? -3.630 3.093 -25.809 1.00 89.62 327 SER A O 1
ATOM 2555 N N . ASP A 1 328 ? -1.866 3.998 -24.726 1.00 88.44 328 ASP A N 1
ATOM 2556 C CA . ASP A 1 328 ? -1.219 4.566 -25.906 1.00 88.44 328 ASP A CA 1
ATOM 2557 C C . ASP A 1 328 ? -0.893 3.462 -26.929 1.00 88.44 328 ASP A C 1
ATOM 2559 O O . ASP A 1 328 ? -1.106 3.637 -28.126 1.00 88.44 328 ASP A O 1
ATOM 2563 N N . LEU A 1 329 ? -0.455 2.283 -26.463 1.00 89.25 329 LEU A N 1
ATOM 2564 C CA . LEU A 1 329 ? -0.223 1.116 -27.317 1.00 89.25 329 LEU A CA 1
ATOM 2565 C C . LEU A 1 329 ? -1.517 0.557 -27.924 1.00 89.25 329 LEU A C 1
ATOM 2567 O O . LEU A 1 329 ? -1.569 0.273 -29.122 1.00 89.25 329 LEU A O 1
ATOM 2571 N N . PHE A 1 330 ? -2.560 0.362 -27.113 1.00 88.69 330 PHE A N 1
ATOM 2572 C CA . PHE A 1 330 ? -3.837 -0.173 -27.590 1.00 88.69 330 PHE A CA 1
ATOM 2573 C C . PHE A 1 330 ? -4.530 0.771 -28.581 1.00 88.69 330 PHE A C 1
ATOM 2575 O O . PHE A 1 330 ? -5.284 0.287 -29.427 1.00 88.69 330 PHE A O 1
ATOM 2582 N N . ALA A 1 331 ? -4.224 2.071 -28.526 1.00 88.31 331 ALA A N 1
ATOM 2583 C CA . ALA A 1 331 ? -4.725 3.086 -29.446 1.00 88.31 331 ALA A CA 1
ATOM 2584 C C . ALA A 1 331 ? -4.089 3.052 -30.847 1.00 88.31 331 ALA A C 1
ATOM 2586 O O . ALA A 1 331 ? -4.668 3.596 -31.788 1.00 88.31 331 ALA A O 1
ATOM 2587 N N . ILE A 1 332 ? -2.925 2.417 -31.025 1.00 88.38 332 ILE A N 1
ATOM 2588 C CA . ILE A 1 332 ? -2.287 2.301 -32.346 1.00 88.38 332 ILE A CA 1
ATOM 2589 C C . ILE A 1 332 ? -3.190 1.478 -33.271 1.00 88.38 332 ILE A C 1
ATOM 2591 O O . ILE A 1 332 ? -3.722 0.459 -32.855 1.00 88.38 332 ILE A O 1
ATOM 2595 N N . ARG A 1 333 ? -3.378 1.882 -34.528 1.00 86.31 333 ARG A N 1
ATOM 2596 C CA . ARG A 1 333 ? -4.211 1.123 -35.472 1.00 86.31 333 ARG A CA 1
ATOM 2597 C C . ARG A 1 333 ? -3.555 -0.218 -35.834 1.00 86.31 333 ARG A C 1
ATOM 2599 O O . ARG A 1 333 ? -2.359 -0.251 -36.111 1.00 86.31 333 ARG A O 1
ATOM 2606 N N . ASP A 1 334 ? -4.347 -1.287 -35.839 1.00 87.56 334 ASP A N 1
ATOM 2607 C CA . ASP A 1 334 ? -3.914 -2.617 -36.283 1.00 87.56 334 ASP A CA 1
ATOM 2608 C C . ASP A 1 334 ? -3.737 -2.654 -37.812 1.00 87.56 334 ASP A C 1
ATOM 2610 O O . ASP A 1 334 ? -4.326 -1.844 -38.537 1.00 87.56 334 ASP A O 1
ATOM 2614 N N . ASP A 1 335 ? -2.946 -3.605 -38.308 1.00 81.94 335 ASP A N 1
ATOM 2615 C CA . ASP A 1 335 ? -2.938 -3.971 -39.720 1.00 81.94 335 ASP A CA 1
ATOM 2616 C C . ASP A 1 335 ? -4.338 -4.465 -40.104 1.00 81.94 335 ASP A C 1
ATOM 2618 O O . ASP A 1 335 ? -4.870 -5.437 -39.558 1.00 81.94 335 ASP A O 1
ATOM 2622 N N . ASN A 1 336 ? -4.964 -3.772 -41.055 1.00 63.34 336 ASN A N 1
ATOM 2623 C CA . ASN A 1 336 ? -6.270 -4.158 -41.569 1.00 63.34 336 ASN A CA 1
ATOM 2624 C C . ASN A 1 336 ? -6.121 -5.427 -42.427 1.00 63.34 336 ASN A C 1
ATOM 2626 O O . ASN A 1 336 ? -5.898 -5.345 -43.633 1.00 63.34 336 ASN A O 1
ATOM 2630 N N . PHE A 1 337 ? -6.334 -6.602 -41.838 1.00 61.28 337 PHE A N 1
ATOM 2631 C CA . PHE A 1 337 ? -6.561 -7.850 -42.583 1.00 61.28 337 PHE A CA 1
ATOM 2632 C C . PHE A 1 337 ? -8.015 -7.983 -43.080 1.00 61.28 337 PHE A C 1
ATOM 2634 O O . PHE A 1 337 ? -8.501 -9.091 -43.295 1.00 61.28 337 PHE A O 1
ATOM 2641 N N . GLU A 1 338 ? -8.745 -6.876 -43.261 1.00 55.34 338 GLU A N 1
ATOM 2642 C CA . GLU A 1 338 ? -10.193 -6.894 -43.541 1.00 55.34 338 GLU A CA 1
ATOM 2643 C C . GLU A 1 338 ? -10.591 -7.440 -44.921 1.00 55.34 338 GLU A C 1
ATOM 2645 O O . GLU A 1 338 ? -11.774 -7.518 -45.235 1.00 55.34 338 GLU A O 1
ATOM 2650 N N . ALA A 1 339 ? -9.653 -7.919 -45.734 1.00 57.69 339 ALA A N 1
ATOM 2651 C CA . ALA A 1 339 ? -10.006 -8.643 -46.943 1.00 57.69 339 ALA A CA 1
ATOM 2652 C C . ALA A 1 339 ? -9.241 -9.963 -47.021 1.00 57.69 339 ALA A C 1
ATOM 2654 O O . ALA A 1 339 ? -8.234 -10.083 -47.721 1.00 57.69 339 ALA A O 1
ATOM 2655 N N . VAL A 1 340 ? -9.768 -10.996 -46.354 1.00 61.09 340 VAL A N 1
ATOM 2656 C CA . VAL A 1 340 ? -9.498 -12.384 -46.754 1.00 61.09 340 VAL A CA 1
ATOM 2657 C C . VAL A 1 340 ? -10.187 -12.594 -48.103 1.00 61.09 340 VAL A C 1
ATOM 2659 O O . VAL A 1 340 ? -11.281 -13.141 -48.197 1.00 61.09 340 VAL A O 1
ATOM 2662 N N . ILE A 1 341 ? -9.572 -12.094 -49.172 1.00 70.44 341 ILE A N 1
ATOM 2663 C CA . ILE A 1 341 ? -10.010 -12.400 -50.529 1.00 70.44 341 ILE A CA 1
ATOM 2664 C C . ILE A 1 341 ? -9.590 -13.844 -50.775 1.00 70.44 341 ILE A C 1
ATOM 2666 O O . ILE A 1 341 ? -8.409 -14.128 -50.980 1.00 70.44 341 ILE A O 1
ATOM 2670 N N . THR A 1 342 ? -10.544 -14.771 -50.731 1.00 77.38 342 THR A N 1
ATOM 2671 C CA . THR A 1 342 ? -10.281 -16.167 -51.077 1.00 77.38 342 THR A CA 1
ATOM 2672 C C . THR A 1 342 ? -9.965 -16.228 -52.569 1.00 77.38 342 THR A C 1
ATOM 2674 O O . THR A 1 342 ? -10.850 -16.078 -53.409 1.00 77.38 342 THR A O 1
ATOM 2677 N N . ARG A 1 343 ? -8.685 -16.384 -52.914 1.00 77.00 343 ARG A N 1
ATOM 2678 C CA . ARG A 1 343 ? -8.238 -16.549 -54.300 1.00 77.00 343 ARG A CA 1
ATOM 2679 C C . ARG A 1 343 ? -7.819 -17.998 -54.555 1.00 77.00 343 ARG A C 1
ATOM 2681 O O . ARG A 1 343 ? -7.294 -18.640 -53.643 1.00 77.00 343 ARG A O 1
ATOM 2688 N N . PRO A 1 344 ? -8.036 -18.523 -55.774 1.00 84.56 344 PRO A N 1
ATOM 2689 C CA . PRO A 1 344 ? -7.489 -19.816 -56.166 1.00 84.56 344 PRO A CA 1
ATOM 2690 C C . PRO A 1 344 ? -5.958 -19.796 -56.082 1.00 84.56 344 PRO A C 1
ATOM 2692 O O . PRO A 1 344 ? -5.336 -18.730 -56.107 1.00 84.56 344 PRO A O 1
ATOM 2695 N N . ARG A 1 345 ? -5.353 -20.986 -55.974 1.00 83.12 345 ARG A N 1
ATOM 2696 C CA . ARG A 1 345 ? -3.899 -21.139 -55.842 1.00 83.12 345 ARG A CA 1
ATOM 2697 C C . ARG A 1 345 ? -3.194 -20.349 -56.959 1.00 83.12 345 ARG A C 1
ATOM 2699 O O . ARG A 1 345 ? -3.517 -20.570 -58.127 1.00 83.12 345 ARG A O 1
ATOM 2706 N N . PRO A 1 346 ? -2.264 -19.437 -56.627 1.00 85.44 346 PRO A N 1
ATOM 2707 C CA . PRO A 1 346 ? -1.600 -18.620 -57.631 1.00 85.44 346 PRO A CA 1
ATOM 2708 C C . PRO A 1 346 ? -0.846 -19.507 -58.625 1.00 85.44 346 PRO A C 1
ATOM 2710 O O . PRO A 1 346 ? -0.173 -20.460 -58.234 1.00 85.44 346 PRO A O 1
ATOM 2713 N N . THR A 1 347 ? -0.956 -19.173 -59.911 1.00 88.75 347 THR A N 1
ATOM 2714 C CA . THR A 1 347 ? -0.302 -19.888 -61.020 1.00 88.75 347 THR A CA 1
ATOM 2715 C C . THR A 1 347 ? 1.194 -19.579 -61.141 1.00 88.75 347 THR A C 1
ATOM 2717 O O . THR A 1 347 ? 1.871 -20.191 -61.956 1.00 88.75 347 THR A O 1
ATOM 2720 N N . GLY A 1 348 ? 1.720 -18.657 -60.325 1.00 87.44 348 GLY A N 1
ATOM 2721 C CA . GLY A 1 348 ? 3.145 -18.307 -60.269 1.00 87.44 348 GLY A CA 1
ATOM 2722 C C . GLY A 1 348 ? 3.553 -17.091 -61.108 1.00 87.44 348 GLY A C 1
ATOM 2723 O O . GLY A 1 348 ? 4.703 -16.671 -61.027 1.00 87.44 348 GLY A O 1
ATOM 2724 N N . ASN A 1 349 ? 2.631 -16.482 -61.858 1.00 88.50 349 ASN A N 1
ATOM 2725 C CA . ASN A 1 349 ? 2.926 -15.272 -62.628 1.00 88.50 349 ASN A CA 1
ATOM 2726 C C . ASN A 1 349 ? 2.984 -14.043 -61.706 1.00 88.50 349 ASN A C 1
ATOM 2728 O O . ASN A 1 349 ? 1.955 -13.583 -61.212 1.00 88.50 349 ASN A O 1
ATOM 2732 N N . LEU A 1 350 ? 4.192 -13.519 -61.486 1.00 90.06 350 LEU A N 1
ATOM 2733 C CA . LEU A 1 350 ? 4.467 -12.304 -60.716 1.00 90.06 350 LEU A CA 1
ATOM 2734 C C . LEU A 1 350 ? 4.872 -11.170 -61.663 1.00 90.06 350 LEU A C 1
ATOM 2736 O O . LEU A 1 350 ? 5.903 -11.249 -62.326 1.00 90.06 350 LEU A O 1
ATOM 2740 N N . THR A 1 351 ? 4.081 -10.100 -61.692 1.00 91.06 351 THR A N 1
ATOM 2741 C CA . THR A 1 351 ? 4.397 -8.845 -62.386 1.00 91.06 351 THR A CA 1
ATOM 2742 C C . THR A 1 351 ? 4.423 -7.694 -61.389 1.00 91.06 351 THR A C 1
ATOM 2744 O O . THR A 1 351 ? 3.562 -7.587 -60.517 1.00 91.06 351 THR A O 1
ATOM 2747 N N . VAL A 1 352 ? 5.428 -6.827 -61.514 1.00 92.56 352 VAL A N 1
ATOM 2748 C CA . VAL A 1 352 ? 5.575 -5.608 -60.712 1.00 92.56 352 VAL A CA 1
ATOM 2749 C C . VAL A 1 352 ? 5.639 -4.434 -61.678 1.00 92.56 352 VAL A C 1
ATOM 2751 O O . VAL A 1 352 ? 6.593 -4.310 -62.440 1.00 92.56 352 VAL A O 1
ATOM 2754 N N . GLU A 1 353 ? 4.628 -3.571 -61.659 1.00 90.50 353 GLU A N 1
ATOM 2755 C CA . GLU A 1 353 ? 4.540 -2.425 -62.565 1.00 90.50 353 GLU A CA 1
ATOM 2756 C C . GLU A 1 353 ? 4.586 -1.116 -61.778 1.00 90.50 353 GLU A C 1
ATOM 2758 O O . GLU A 1 353 ? 3.801 -0.910 -60.855 1.00 90.50 353 GLU A O 1
ATOM 2763 N N . LYS A 1 354 ? 5.509 -0.218 -62.153 1.00 88.69 354 LYS A N 1
ATOM 2764 C CA . LYS A 1 354 ? 5.634 1.153 -61.612 1.00 88.69 354 LYS A CA 1
ATOM 2765 C C . LYS A 1 354 ? 5.700 1.244 -60.073 1.00 88.69 354 LYS A C 1
ATOM 2767 O O . LYS A 1 354 ? 5.355 2.276 -59.498 1.00 88.69 354 LYS A O 1
ATOM 2772 N N . ALA A 1 355 ? 6.156 0.192 -59.392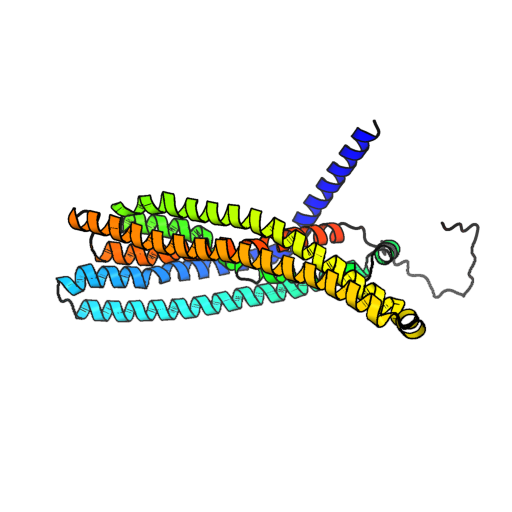 1.00 87.25 355 ALA A N 1
ATOM 2773 C CA . ALA A 1 355 ? 6.262 0.187 -57.938 1.00 87.25 355 ALA A CA 1
ATOM 2774 C C . ALA A 1 355 ? 7.358 1.154 -57.469 1.00 87.25 355 ALA A C 1
ATOM 2776 O O . ALA A 1 355 ? 8.510 1.054 -57.882 1.00 87.25 355 ALA A O 1
ATOM 2777 N N . THR A 1 356 ? 6.994 2.085 -56.589 1.00 84.69 356 THR A N 1
ATOM 2778 C CA . THR A 1 356 ? 7.935 2.983 -55.909 1.00 84.69 356 THR A CA 1
ATOM 2779 C C . THR A 1 356 ? 7.761 2.807 -54.405 1.00 84.69 356 THR A C 1
ATOM 2781 O O . THR A 1 356 ? 6.646 2.911 -53.899 1.00 84.69 356 THR A O 1
ATOM 2784 N N . PHE A 1 357 ? 8.853 2.536 -53.693 1.00 86.81 357 PHE A N 1
ATOM 2785 C CA . PHE A 1 357 ? 8.890 2.406 -52.236 1.00 86.81 357 PHE A CA 1
ATOM 2786 C C . PHE A 1 357 ? 9.876 3.439 -51.678 1.00 86.81 357 PHE A C 1
ATOM 2788 O O . PHE A 1 357 ? 10.888 3.724 -52.320 1.00 86.81 357 PHE A O 1
ATOM 2795 N N . ARG A 1 358 ? 9.553 4.041 -50.532 1.00 71.19 358 ARG A N 1
ATOM 2796 C CA . ARG A 1 358 ? 10.381 5.053 -49.865 1.00 71.19 358 ARG A CA 1
ATOM 2797 C C . ARG A 1 358 ? 10.656 4.664 -48.429 1.00 71.19 358 ARG A C 1
ATOM 2799 O O . ARG A 1 358 ? 9.676 4.301 -47.739 1.00 71.19 358 ARG A O 1
#

Foldseek 3Di:
DVVVVVVVVVVVLVVLLVVLLCVVVCVLCVVCPVVLVVLLVLLVLLLVLLLLVLVLLLCCQPPCVVPVPVVVNVVSVVSNVVSVVSSVVSVVVSLVSLQVSLVSSLVVLVVLLVVLVVQADPVVVVVDDPVVSVVLNVLSVLLSCCSSHPVVNLVSLQVCLVVLLVVLCVLPVQLSVVCVVLLVVLVVLLVVLLVVLVVLVVQLVVLVVVLVVLVVVCVVCVVVCVVVVCVVVSVVVNVVSVVSNVVSVVVSVVSLVVSLVVLVVSLVVSLVSLVVSSVVCVVVVVHGPSSSVSSNSSVCSNSVSSSVSSVCSVSVVSNVVSSSVVSSSSSRDGDPPVDPPDDPDDPPDDDDPPDDDD